Protein AF-X0TPJ8-F1 (afdb_monomer_lite)

Foldseek 3Di:
DLLWDFDPDVVRCPDPPDPTDDTDDDPLVLQLQLLVLVLVVCVVVVVDPDVVRSVVSSVVSSVCVVVVVDDADPQSSLFRNPDPDADRDQEEEDEAAQDPVRLVVVLVVLLVCLLRPHAYEYEQQNHWAQQDADPVGDGDPGPVNSLQVSQLSQQVRQNNSSDDRYEYEYEYEPLAPCLLVLLCLQLVLLVVLVVVVVVVFPCPCPGPVVSVRTPPRYQYEYHYDPVLVVQLVVQHKDFRAGSVPRDTDDIDRSVVSVVSQVVSCVSNVNSRYD

Secondary structure (DSSP, 8-state):
-TT--S-SSHHHHSSTT--PPPPP-SHHHHHHHHHHHHHHHHHHTT-SSSHHHHHHHHHHHHHHHHTTS----HHHHHHTTTSSS----SEEEE---SSHHHHHHHHHHHHHHHHTT-EEEEE-TTSPPTTSBPTTSSB---HHHHHHHHHHHHHH--GGGTSS---EEEEEETTSTTHHHHHHHHHHHHHHHHHHHHTT---STTSTTGGG-SS-SEEEEEE--HHHHHHHHHT-EEEEE-TTT--EEEEEEHHHHHHHHHHHHHHTTTSEE-

Structure (mmCIF, N/CA/C/O backbone):
data_AF-X0TPJ8-F1
#
_entry.id   AF-X0TPJ8-F1
#
loop_
_atom_site.group_PDB
_atom_site.id
_atom_site.type_symbol
_atom_site.label_atom_id
_atom_site.label_alt_id
_atom_site.label_comp_id
_atom_site.label_asym_id
_atom_site.label_entity_id
_atom_site.label_seq_id
_atom_site.pdbx_PDB_ins_code
_atom_site.Cartn_x
_atom_site.Cartn_y
_atom_site.Cartn_z
_atom_site.occupancy
_atom_site.B_iso_or_equiv
_atom_site.auth_seq_id
_atom_site.auth_comp_id
_atom_site.auth_asym_id
_atom_site.auth_atom_id
_atom_site.pdbx_PDB_model_num
ATOM 1 N N . SER A 1 1 ? -0.883 5.882 -27.191 1.00 59.56 1 SER A N 1
ATOM 2 C CA . SER A 1 1 ? -0.495 4.858 -26.196 1.00 59.56 1 SER A CA 1
ATOM 3 C C . SER A 1 1 ? 0.439 5.467 -25.163 1.00 59.56 1 SER A C 1
ATOM 5 O O . SER A 1 1 ? 1.313 6.236 -25.546 1.00 59.56 1 SER A O 1
ATOM 7 N N . LYS A 1 2 ? 0.243 5.133 -23.881 1.00 63.47 2 LYS A N 1
ATOM 8 C CA . LYS A 1 2 ? 1.046 5.582 -22.727 1.00 63.47 2 LYS A CA 1
ATOM 9 C C . LYS A 1 2 ? 2.453 4.981 -22.639 1.00 63.47 2 LYS A C 1
ATOM 11 O O . LYS A 1 2 ? 3.314 5.529 -21.963 1.00 63.47 2 LYS A O 1
ATOM 16 N N . TYR A 1 3 ? 2.662 3.858 -23.320 1.00 70.00 3 TYR A N 1
ATOM 17 C CA . TYR A 1 3 ? 3.927 3.122 -23.323 1.00 70.00 3 TYR A CA 1
ATOM 18 C C . TYR A 1 3 ? 4.936 3.672 -24.333 1.00 70.00 3 TYR A C 1
ATOM 20 O O . TYR A 1 3 ? 6.123 3.419 -24.196 1.00 70.00 3 TYR A O 1
ATOM 28 N N . PHE A 1 4 ? 4.464 4.428 -25.326 1.00 77.62 4 PHE A N 1
ATOM 29 C CA . PHE A 1 4 ? 5.311 5.029 -26.346 1.00 77.62 4 PHE A CA 1
ATOM 30 C C . PHE A 1 4 ? 5.790 6.405 -25.906 1.00 77.62 4 PHE A C 1
ATOM 32 O O . PHE A 1 4 ? 4.980 7.297 -25.625 1.00 77.62 4 PHE A O 1
ATOM 39 N N . ARG A 1 5 ? 7.107 6.564 -25.846 1.00 70.75 5 ARG A N 1
ATOM 40 C CA . ARG A 1 5 ? 7.779 7.721 -25.259 1.00 70.75 5 ARG A CA 1
ATOM 41 C C . ARG A 1 5 ? 8.456 8.586 -26.302 1.00 70.75 5 ARG A C 1
ATOM 43 O O . ARG A 1 5 ? 8.815 8.116 -27.369 1.00 70.75 5 ARG A O 1
ATOM 50 N N . GLY A 1 6 ? 8.565 9.867 -25.968 1.00 65.00 6 GLY A N 1
ATOM 51 C CA . GLY A 1 6 ? 9.000 10.951 -26.840 1.00 65.00 6 GLY A CA 1
ATOM 52 C C . GLY A 1 6 ? 7.877 11.965 -27.108 1.00 65.00 6 GLY A C 1
ATOM 53 O O . GLY A 1 6 ? 6.698 11.699 -26.827 1.00 65.00 6 GLY A O 1
ATOM 54 N N . PRO A 1 7 ? 8.243 13.157 -27.586 1.00 59.34 7 PRO A N 1
ATOM 55 C CA . PRO A 1 7 ? 7.378 14.328 -27.625 1.00 59.34 7 PRO A CA 1
ATOM 56 C C . PRO A 1 7 ? 6.185 14.121 -28.568 1.00 59.34 7 PRO A C 1
ATOM 58 O O . PRO A 1 7 ? 6.294 13.460 -29.600 1.00 59.34 7 PRO A O 1
ATOM 61 N N . LEU A 1 8 ? 5.009 14.625 -28.176 1.00 59.69 8 LEU A N 1
ATOM 62 C CA . LEU A 1 8 ? 3.777 14.519 -28.977 1.00 59.69 8 LEU A CA 1
ATOM 63 C C . LEU A 1 8 ? 3.799 15.435 -30.213 1.00 59.69 8 LEU A C 1
ATOM 65 O O . LEU A 1 8 ? 3.098 15.151 -31.179 1.00 59.69 8 LEU A O 1
ATOM 69 N N . SER A 1 9 ? 4.616 16.490 -30.178 1.00 57.62 9 SER A N 1
ATOM 70 C CA . SER A 1 9 ? 4.834 17.469 -31.246 1.00 57.62 9 SER A CA 1
ATOM 71 C C . SER A 1 9 ? 6.305 17.895 -31.288 1.00 57.62 9 SER A C 1
ATOM 73 O O . SER A 1 9 ? 7.038 17.699 -30.319 1.00 57.62 9 SER A O 1
ATOM 75 N N . GLU A 1 10 ? 6.743 18.502 -32.390 1.00 58.41 10 GLU A N 1
ATOM 76 C CA . GLU A 1 10 ? 8.098 19.066 -32.506 1.00 58.41 10 GLU A CA 1
ATOM 77 C C . GLU A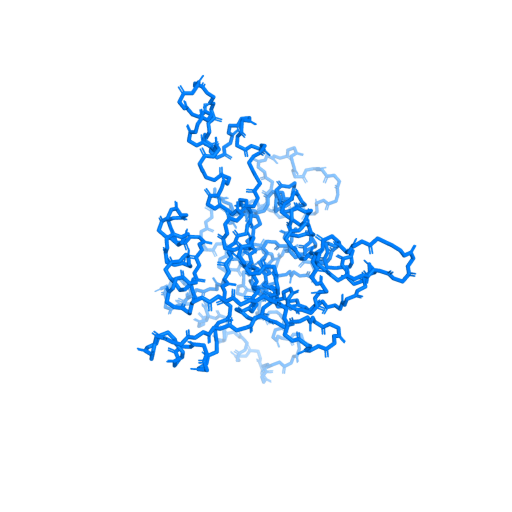 1 10 ? 8.347 20.188 -31.482 1.00 58.41 10 GLU A C 1
ATOM 79 O O . GLU A 1 10 ? 9.430 20.279 -30.913 1.00 58.41 10 GLU A O 1
ATOM 84 N N . GLU A 1 11 ? 7.318 20.965 -31.136 1.00 56.91 11 GLU A N 1
ATOM 85 C CA . GLU A 1 11 ? 7.383 21.990 -30.082 1.00 56.91 11 GLU A CA 1
ATOM 86 C C . GLU A 1 11 ? 7.653 21.384 -28.696 1.00 56.91 11 GLU A C 1
ATOM 88 O O . GLU A 1 11 ? 8.433 21.928 -27.917 1.00 56.91 11 GLU A O 1
ATOM 93 N N . ALA A 1 12 ? 7.076 20.214 -28.394 1.00 56.00 12 ALA A N 1
ATOM 94 C CA . ALA A 1 12 ? 7.351 19.491 -27.152 1.00 56.00 12 ALA A CA 1
ATOM 95 C C . ALA A 1 12 ? 8.753 18.851 -27.131 1.00 56.00 12 ALA A C 1
ATOM 97 O O . ALA A 1 12 ? 9.269 18.550 -26.056 1.00 56.00 12 ALA A O 1
ATOM 98 N N . ALA A 1 13 ? 9.373 18.638 -28.299 1.00 54.06 13 ALA A N 1
ATOM 99 C CA . ALA A 1 13 ? 10.744 18.140 -28.424 1.00 54.06 13 ALA A CA 1
ATOM 100 C C . ALA A 1 13 ? 11.790 19.211 -28.083 1.00 54.06 13 ALA A C 1
ATOM 102 O O . ALA A 1 13 ? 12.888 18.875 -27.650 1.00 54.06 13 ALA A O 1
ATOM 103 N N . ALA A 1 14 ? 11.438 20.487 -28.266 1.00 52.38 14 ALA A N 1
ATOM 104 C CA . ALA A 1 14 ? 12.313 21.640 -28.070 1.00 52.38 14 ALA A CA 1
ATOM 105 C C . ALA A 1 14 ? 12.291 22.212 -26.635 1.00 52.38 14 ALA A C 1
ATOM 107 O O . ALA A 1 14 ? 12.990 23.185 -26.348 1.00 52.38 14 ALA A O 1
ATOM 108 N N . ALA A 1 15 ? 11.495 21.639 -25.723 1.00 52.31 15 ALA A N 1
ATOM 109 C CA . ALA A 1 15 ? 11.392 22.109 -24.343 1.00 52.31 15 ALA A CA 1
ATOM 110 C C . ALA A 1 15 ? 12.691 21.839 -23.540 1.00 52.31 15 ALA A C 1
ATOM 112 O O . ALA A 1 15 ? 13.223 20.724 -23.596 1.00 52.31 15 ALA A O 1
ATOM 113 N N . PRO A 1 16 ? 13.193 22.805 -22.739 1.00 40.78 16 PRO A N 1
ATOM 114 C CA . PRO A 1 16 ? 14.432 22.644 -21.974 1.00 40.78 16 PRO A CA 1
ATOM 115 C C . PRO A 1 16 ? 14.396 21.416 -21.051 1.00 40.78 16 PRO A C 1
ATOM 117 O O . PRO A 1 16 ? 13.411 21.185 -20.350 1.00 40.78 16 PRO A O 1
ATOM 120 N N . GLY A 1 17 ? 15.477 20.631 -21.039 1.00 47.12 17 GLY A N 1
ATOM 121 C CA . GLY A 1 17 ? 15.611 19.426 -20.205 1.00 47.12 17 GLY A CA 1
ATOM 122 C C . GLY A 1 17 ? 15.206 18.108 -20.877 1.00 47.12 17 GLY A C 1
ATOM 123 O O . GLY A 1 17 ? 15.312 17.061 -20.244 1.00 47.12 17 GLY A O 1
ATOM 124 N N . HIS A 1 18 ? 14.791 18.133 -22.147 1.00 46.03 18 HIS A N 1
ATOM 125 C CA . HIS A 1 18 ? 14.575 16.931 -22.953 1.00 46.03 18 HIS A CA 1
ATOM 126 C C . HIS A 1 18 ? 15.600 16.882 -24.093 1.00 46.03 18 HIS A C 1
ATOM 128 O O . HIS A 1 18 ? 15.438 17.553 -25.106 1.00 46.03 18 HIS A O 1
ATOM 134 N N . SER A 1 19 ? 16.638 16.052 -23.987 1.00 45.12 19 SER A N 1
ATOM 135 C CA . SER A 1 19 ? 17.351 15.565 -25.176 1.00 45.12 19 SER A CA 1
ATOM 136 C C . SER A 1 19 ? 16.447 14.542 -25.869 1.00 45.12 19 SER A C 1
ATOM 138 O O . SER A 1 19 ? 16.618 13.339 -25.708 1.00 45.12 19 SER A O 1
ATOM 140 N N . ALA A 1 20 ? 15.372 14.998 -26.514 1.00 49.12 20 ALA A N 1
ATOM 141 C CA . ALA A 1 20 ? 14.272 14.112 -26.876 1.00 49.12 20 ALA A CA 1
ATOM 142 C C . ALA A 1 20 ? 14.649 13.135 -28.013 1.00 49.12 20 ALA A C 1
ATOM 144 O O . ALA A 1 20 ? 14.842 13.579 -29.147 1.00 49.12 20 ALA A O 1
ATOM 145 N N . PRO A 1 21 ? 14.673 11.805 -27.780 1.00 57.22 21 PRO A N 1
ATOM 146 C CA . PRO A 1 21 ? 14.579 10.844 -28.873 1.00 57.22 21 PRO A CA 1
ATOM 147 C C . PRO A 1 21 ? 13.226 10.985 -29.593 1.00 57.22 21 PRO A C 1
ATOM 149 O O . PRO A 1 21 ? 12.214 11.377 -28.998 1.00 57.22 21 PRO A O 1
ATOM 152 N N . VAL A 1 22 ? 13.205 10.647 -30.887 1.00 66.75 22 VAL A N 1
ATOM 153 C CA . VAL A 1 22 ? 11.985 10.589 -31.710 1.00 66.75 22 VAL A CA 1
ATOM 154 C C . VAL A 1 22 ? 10.940 9.724 -31.009 1.00 66.75 22 VAL A C 1
ATOM 156 O O . VAL A 1 22 ? 11.250 8.629 -30.540 1.00 66.75 22 VAL A O 1
ATOM 159 N N . ARG A 1 23 ? 9.691 10.202 -30.952 1.00 77.94 23 ARG A N 1
ATOM 160 C CA . ARG A 1 23 ? 8.595 9.468 -30.314 1.00 77.94 23 ARG A CA 1
ATOM 161 C C . ARG A 1 23 ? 8.476 8.045 -30.857 1.00 77.94 23 ARG A C 1
ATOM 163 O O . ARG A 1 23 ? 8.359 7.861 -32.066 1.00 77.94 23 ARG A O 1
ATOM 170 N N . GLU A 1 24 ? 8.419 7.064 -29.961 1.00 84.94 24 GLU A N 1
ATOM 171 C CA . GLU A 1 24 ? 8.126 5.672 -30.299 1.00 84.94 24 GLU A CA 1
ATOM 172 C C . GLU A 1 24 ? 6.746 5.574 -30.975 1.00 84.94 24 GLU A C 1
ATOM 174 O O . GLU A 1 24 ? 5.762 6.185 -30.550 1.00 84.94 24 GLU A O 1
ATOM 179 N N . ARG A 1 25 ? 6.656 4.802 -32.056 1.00 87.62 25 ARG A N 1
ATOM 180 C CA . ARG A 1 25 ? 5.429 4.609 -32.849 1.00 87.62 25 ARG A CA 1
ATOM 181 C C . ARG A 1 25 ? 5.040 3.143 -33.001 1.00 87.62 25 ARG A C 1
ATOM 183 O O . ARG A 1 25 ? 4.003 2.850 -33.587 1.00 87.62 25 ARG A O 1
ATOM 190 N N . SER A 1 26 ? 5.848 2.221 -32.483 1.00 89.06 26 SER A N 1
ATOM 191 C CA . SER A 1 26 ? 5.618 0.784 -32.609 1.00 89.06 26 SER A CA 1
ATOM 192 C C . SER A 1 26 ? 6.027 0.022 -31.352 1.00 89.06 26 SER A C 1
ATOM 194 O O . SER A 1 26 ? 6.917 0.435 -30.610 1.00 89.06 26 SER A O 1
ATOM 196 N N . VAL A 1 27 ? 5.400 -1.139 -31.145 1.00 89.62 27 VAL A N 1
ATOM 197 C CA . VAL A 1 27 ? 5.779 -2.082 -30.079 1.00 89.62 27 VAL A CA 1
ATOM 198 C C . VAL A 1 27 ? 7.209 -2.591 -30.276 1.00 89.62 27 VAL A C 1
ATOM 200 O O . VAL A 1 27 ? 7.913 -2.800 -29.296 1.00 89.62 27 VAL A O 1
ATOM 203 N N . LYS A 1 28 ? 7.673 -2.707 -31.527 1.00 89.62 28 LYS A N 1
ATOM 204 C CA . LYS A 1 28 ? 9.059 -3.069 -31.838 1.00 89.62 28 LYS A CA 1
ATOM 205 C C . LYS A 1 28 ? 10.053 -2.087 -31.212 1.00 89.62 28 LYS A C 1
ATOM 207 O O . LYS A 1 28 ? 10.953 -2.526 -30.516 1.00 89.62 28 LYS A O 1
ATOM 212 N N . GLN A 1 29 ? 9.842 -0.779 -31.383 1.00 90.88 29 GLN A N 1
ATOM 213 C CA . GLN A 1 29 ? 10.712 0.248 -30.790 1.00 90.88 29 GLN A CA 1
ATOM 214 C C . GLN A 1 29 ? 10.704 0.206 -29.255 1.00 90.88 29 GLN A C 1
ATOM 216 O O . GLN A 1 29 ? 11.757 0.325 -28.639 1.00 90.88 29 GLN A O 1
ATOM 221 N N . LEU A 1 30 ? 9.534 -0.025 -28.650 1.00 91.00 30 LEU A N 1
ATOM 222 C CA . LEU A 1 30 ? 9.396 -0.192 -27.200 1.00 91.00 30 LEU A CA 1
ATOM 223 C C . LEU A 1 30 ? 10.193 -1.403 -26.682 1.00 91.00 30 LEU A C 1
ATOM 225 O O . LEU A 1 30 ? 10.900 -1.295 -25.682 1.00 91.00 30 LEU A O 1
ATOM 229 N N . ILE A 1 31 ? 10.073 -2.551 -27.358 1.00 94.94 31 ILE A N 1
ATOM 230 C CA . ILE A 1 31 ? 10.830 -3.765 -27.028 1.00 94.94 31 ILE A CA 1
ATOM 231 C C . ILE A 1 31 ? 12.324 -3.522 -27.231 1.00 94.94 31 ILE A C 1
ATOM 233 O O . ILE A 1 31 ? 13.104 -3.841 -26.341 1.00 94.94 31 ILE A O 1
ATOM 237 N N . ASP A 1 32 ? 12.718 -2.910 -28.348 1.00 94.00 32 ASP A N 1
ATOM 238 C CA . ASP A 1 32 ? 14.115 -2.592 -28.637 1.00 94.00 32 ASP A CA 1
ATOM 239 C C . ASP A 1 32 ? 14.727 -1.726 -27.530 1.00 94.00 32 ASP A C 1
ATOM 241 O O . ASP A 1 32 ? 15.789 -2.075 -27.028 1.00 94.00 32 ASP A O 1
ATOM 245 N N . ARG A 1 33 ? 14.049 -0.661 -27.077 1.00 93.62 33 ARG A N 1
ATOM 246 C CA . ARG A 1 33 ? 14.539 0.178 -25.969 1.00 93.62 33 ARG A CA 1
ATOM 247 C C . ARG A 1 33 ? 14.767 -0.624 -24.690 1.00 93.62 33 ARG A C 1
ATOM 249 O O . ARG A 1 33 ? 15.809 -0.474 -24.058 1.00 93.62 33 ARG A O 1
ATOM 256 N N . VAL A 1 34 ? 13.791 -1.440 -24.292 1.00 94.88 34 VAL A N 1
ATOM 257 C CA . VAL A 1 34 ? 13.878 -2.222 -23.052 1.00 94.88 34 VAL A CA 1
ATOM 258 C C . VAL A 1 34 ? 14.986 -3.265 -23.139 1.00 94.88 34 VAL A C 1
ATOM 260 O O . VAL A 1 34 ? 15.787 -3.367 -22.215 1.00 94.88 34 VAL A O 1
ATOM 263 N N . VAL A 1 35 ? 15.064 -4.008 -24.244 1.00 97.06 35 VAL A N 1
ATOM 264 C CA . VAL A 1 35 ? 16.086 -5.046 -24.402 1.00 97.06 35 VAL A CA 1
ATOM 265 C C . VAL A 1 35 ? 17.477 -4.438 -24.523 1.00 97.06 35 VAL A C 1
ATOM 267 O O . VAL A 1 35 ? 18.371 -4.896 -23.826 1.00 97.06 35 VAL A O 1
ATOM 270 N N . ASN A 1 36 ? 17.650 -3.367 -25.305 1.00 95.38 36 ASN A N 1
ATOM 271 C CA . ASN A 1 36 ? 18.929 -2.660 -25.386 1.00 95.38 36 ASN A CA 1
ATOM 272 C C . ASN A 1 36 ? 19.373 -2.185 -23.997 1.00 95.38 36 ASN A C 1
ATOM 274 O O . ASN A 1 36 ? 20.487 -2.478 -23.591 1.00 95.38 36 ASN A O 1
ATOM 278 N N . GLY A 1 37 ? 18.482 -1.539 -23.234 1.00 94.00 37 GLY A N 1
ATOM 279 C CA . GLY A 1 37 ? 18.810 -1.067 -21.888 1.00 94.00 37 GLY A CA 1
ATOM 280 C C . GLY A 1 37 ? 19.258 -2.187 -20.944 1.00 94.00 37 GLY A C 1
ATOM 281 O O . GLY A 1 37 ? 20.224 -2.011 -20.209 1.00 94.00 37 GLY A O 1
ATOM 282 N N . LEU A 1 38 ? 18.595 -3.349 -20.983 1.00 95.94 38 LEU A N 1
ATOM 283 C CA . LEU A 1 38 ? 18.988 -4.510 -20.174 1.00 95.94 38 LEU A CA 1
ATOM 284 C C . LEU A 1 38 ? 20.318 -5.115 -20.626 1.00 95.94 38 LEU A C 1
ATOM 286 O O . LEU A 1 38 ? 21.150 -5.435 -19.780 1.00 95.94 38 LEU A O 1
ATOM 290 N N . THR A 1 39 ? 20.527 -5.277 -21.933 1.00 97.06 39 THR A N 1
ATOM 291 C CA . THR A 1 39 ? 21.783 -5.816 -22.464 1.00 97.06 39 THR A CA 1
ATOM 292 C C . THR A 1 39 ? 22.947 -4.872 -22.167 1.00 97.06 39 THR A C 1
ATOM 294 O O . THR A 1 39 ? 24.000 -5.331 -21.741 1.00 97.06 39 THR A O 1
ATOM 297 N N . ASP A 1 40 ? 22.767 -3.560 -22.311 1.00 94.81 40 ASP A N 1
ATOM 298 C CA . ASP A 1 40 ? 23.817 -2.574 -22.041 1.00 94.81 40 ASP A CA 1
ATOM 299 C C . ASP A 1 40 ? 24.210 -2.550 -20.560 1.00 94.81 40 ASP A C 1
ATOM 301 O O . ASP A 1 40 ? 25.395 -2.466 -20.238 1.00 94.81 40 ASP A O 1
ATOM 305 N N . TRP A 1 41 ? 23.244 -2.697 -19.648 1.00 94.75 41 TRP A N 1
ATOM 306 C CA . TRP A 1 41 ? 23.537 -2.891 -18.225 1.00 94.75 41 TRP A CA 1
ATOM 307 C C . TRP A 1 41 ? 24.247 -4.215 -17.961 1.00 94.75 41 TRP A C 1
ATOM 309 O O . TRP A 1 41 ? 25.241 -4.235 -17.246 1.00 94.75 41 TRP A O 1
ATOM 319 N N . GLY A 1 42 ? 23.798 -5.306 -18.588 1.00 96.31 42 GLY A N 1
ATOM 320 C CA . GLY A 1 42 ? 24.463 -6.605 -18.491 1.00 96.31 42 GLY A CA 1
ATOM 321 C C . GLY A 1 42 ? 25.928 -6.553 -18.939 1.00 96.31 42 GLY A C 1
ATOM 322 O O . GLY A 1 42 ? 26.792 -7.129 -18.280 1.00 96.31 42 GLY A O 1
ATOM 323 N N . ARG A 1 43 ? 26.224 -5.800 -20.007 1.00 96.81 43 ARG A N 1
ATOM 324 C CA . ARG A 1 43 ? 27.593 -5.523 -20.465 1.00 96.81 43 ARG A CA 1
ATOM 325 C C . ARG A 1 43 ? 28.375 -4.706 -19.438 1.00 96.81 43 ARG A C 1
ATOM 327 O O . ARG A 1 43 ? 29.479 -5.094 -19.073 1.00 96.81 43 ARG A O 1
ATOM 334 N N . ALA A 1 44 ? 27.811 -3.591 -18.974 1.00 95.00 44 ALA A N 1
ATOM 335 C CA . ALA A 1 44 ? 28.476 -2.682 -18.040 1.00 95.00 44 ALA A CA 1
ATOM 336 C C . ALA A 1 44 ? 28.801 -3.344 -16.690 1.00 95.00 44 ALA A C 1
ATOM 338 O O . ALA A 1 44 ? 29.867 -3.101 -16.128 1.00 95.00 44 ALA A O 1
ATOM 339 N N . ASP A 1 45 ? 27.910 -4.209 -16.208 1.00 96.50 45 ASP A N 1
ATOM 340 C CA . ASP A 1 45 ? 28.056 -4.924 -14.940 1.00 96.50 45 ASP A CA 1
ATOM 341 C C . ASP A 1 45 ? 28.856 -6.238 -15.079 1.00 96.50 45 ASP A C 1
ATOM 343 O O . ASP A 1 45 ? 29.120 -6.907 -14.080 1.00 96.50 45 ASP A O 1
ATOM 347 N N . GLY A 1 46 ? 29.259 -6.621 -16.298 1.00 96.81 46 GLY A N 1
ATOM 348 C CA . GLY A 1 46 ? 30.071 -7.815 -16.554 1.00 96.81 46 GLY A CA 1
ATOM 349 C C . GLY A 1 46 ? 29.323 -9.143 -16.391 1.00 96.81 46 GLY A C 1
ATOM 350 O O . GLY A 1 46 ? 29.932 -10.142 -16.013 1.00 96.81 46 GLY A O 1
ATOM 351 N N . TYR A 1 47 ? 28.012 -9.173 -16.658 1.00 96.75 47 TYR A N 1
ATOM 352 C CA . TYR A 1 47 ? 27.200 -10.399 -16.587 1.00 96.75 47 TYR A CA 1
ATOM 353 C C . TYR A 1 47 ? 27.476 -11.390 -17.724 1.00 96.75 47 TYR A C 1
ATOM 355 O O . TYR A 1 47 ? 27.177 -12.573 -17.568 1.00 96.75 47 TYR A O 1
ATOM 363 N N . PHE A 1 48 ? 28.013 -10.922 -18.851 1.00 97.88 48 PHE A N 1
ATOM 364 C CA . PHE A 1 48 ? 28.304 -11.752 -20.020 1.00 97.88 48 PHE A CA 1
ATOM 365 C C . PHE A 1 48 ? 29.786 -12.122 -20.070 1.00 97.88 48 PHE A C 1
ATOM 367 O O . PHE A 1 48 ? 30.656 -11.290 -19.811 1.00 97.88 48 PHE A O 1
ATOM 374 N N . ARG A 1 49 ? 30.074 -13.372 -20.434 1.00 96.81 49 ARG A N 1
ATOM 375 C CA . ARG A 1 49 ? 31.427 -13.892 -20.657 1.00 96.81 49 ARG A CA 1
ATOM 376 C C . ARG A 1 49 ? 32.125 -13.159 -21.798 1.00 96.81 49 ARG A C 1
ATOM 378 O O . ARG A 1 49 ? 33.316 -12.872 -21.703 1.00 96.81 49 ARG A O 1
ATOM 385 N N . ASP A 1 50 ? 31.391 -12.916 -22.875 1.00 97.31 50 ASP A N 1
ATOM 386 C CA . ASP A 1 50 ? 31.865 -12.313 -24.112 1.00 97.31 50 ASP A CA 1
ATOM 387 C C . ASP A 1 50 ? 30.711 -11.622 -24.860 1.00 97.31 50 ASP A C 1
ATOM 389 O O . ASP A 1 50 ? 29.552 -11.634 -24.434 1.00 97.31 50 ASP A O 1
ATOM 393 N N . GLU A 1 51 ? 31.047 -10.977 -25.976 1.00 97.50 51 GLU A N 1
ATOM 394 C CA . GLU A 1 51 ? 30.076 -10.254 -26.799 1.00 97.50 51 GLU A CA 1
ATOM 395 C C . GLU A 1 51 ? 29.082 -11.194 -27.499 1.00 97.50 51 GLU A C 1
ATOM 397 O O . GLU A 1 51 ? 27.949 -10.802 -27.773 1.00 97.50 51 GLU A O 1
ATOM 402 N N . GLU A 1 52 ? 29.474 -12.445 -27.756 1.00 98.12 52 GLU A N 1
ATOM 403 C CA . GLU A 1 52 ? 28.588 -13.441 -28.363 1.00 98.12 52 GLU A CA 1
ATOM 404 C C . GLU A 1 52 ? 27.440 -13.792 -27.406 1.00 98.12 52 GLU A C 1
ATOM 406 O O . GLU A 1 52 ? 26.280 -13.820 -27.819 1.00 98.12 52 GLU A O 1
ATOM 411 N N . GLU A 1 53 ? 27.731 -13.971 -26.115 1.00 98.06 53 GLU A N 1
ATOM 412 C CA . GLU A 1 53 ? 26.709 -14.208 -25.090 1.00 98.06 53 GLU A CA 1
ATOM 413 C C . GLU A 1 53 ? 25.787 -12.990 -24.889 1.00 98.06 53 GLU A C 1
ATOM 415 O O . GLU A 1 53 ? 24.574 -13.155 -24.730 1.00 98.06 53 GLU A O 1
ATOM 420 N N . ALA A 1 54 ? 26.326 -11.767 -24.956 1.00 98.12 54 ALA A N 1
ATOM 421 C CA . ALA A 1 54 ? 25.532 -10.539 -24.858 1.00 98.12 54 ALA A CA 1
ATOM 422 C C . ALA A 1 54 ? 24.526 -10.398 -26.018 1.00 98.12 54 ALA A C 1
ATOM 424 O O . ALA A 1 54 ? 23.350 -10.078 -25.799 1.00 98.12 54 ALA A O 1
ATOM 425 N N . GLU A 1 55 ? 24.966 -10.671 -27.249 1.00 98.12 55 GLU A N 1
ATOM 426 C CA . GLU A 1 55 ? 24.114 -10.645 -28.443 1.00 98.12 55 GLU A CA 1
ATOM 427 C C . GLU A 1 55 ? 23.100 -11.798 -28.455 1.00 98.12 55 GLU A C 1
ATOM 429 O O . GLU A 1 55 ? 21.939 -11.594 -28.823 1.00 98.12 55 GLU A O 1
ATOM 434 N N . ALA A 1 56 ? 23.486 -12.987 -27.980 1.00 98.25 56 ALA A N 1
ATOM 435 C CA . ALA A 1 56 ? 22.556 -14.099 -27.798 1.00 98.25 56 ALA A CA 1
ATOM 436 C C . ALA A 1 56 ? 21.434 -13.727 -26.814 1.00 98.25 56 ALA A C 1
ATOM 438 O O . ALA A 1 56 ? 20.255 -13.832 -27.161 1.00 98.25 56 ALA A O 1
ATOM 439 N N . PHE A 1 57 ? 21.778 -13.194 -25.635 1.00 98.25 57 PHE A N 1
ATOM 440 C CA . PHE A 1 57 ? 20.801 -12.713 -24.653 1.00 98.25 57 PHE A CA 1
ATOM 441 C C . PHE A 1 57 ? 19.858 -11.659 -25.249 1.00 98.25 57 PHE A C 1
ATOM 443 O O . PHE A 1 57 ? 18.639 -11.727 -25.066 1.00 98.25 57 PHE A O 1
ATOM 450 N N . HIS A 1 58 ? 20.405 -10.692 -25.988 1.00 98.25 58 HIS A N 1
ATOM 451 C CA . HIS A 1 58 ? 19.627 -9.643 -26.647 1.00 98.25 58 HIS A CA 1
ATOM 452 C C . HIS A 1 58 ? 18.618 -10.209 -27.653 1.00 98.25 58 HIS A C 1
ATOM 454 O O . HIS A 1 58 ? 17.426 -9.885 -27.593 1.00 98.25 58 HIS A O 1
ATOM 460 N N . ALA A 1 59 ? 19.068 -11.088 -28.550 1.00 98.06 59 ALA A N 1
ATOM 461 C CA . ALA A 1 59 ? 18.225 -11.695 -29.573 1.00 98.06 59 ALA A CA 1
ATOM 462 C C . ALA A 1 59 ? 17.141 -12.599 -28.965 1.00 98.06 59 ALA A C 1
ATOM 464 O O . ALA A 1 59 ? 15.966 -12.515 -29.346 1.00 98.06 59 ALA A O 1
ATOM 465 N N . GLU A 1 60 ? 17.507 -13.426 -27.987 1.00 98.31 60 GLU A N 1
ATOM 466 C CA . GLU A 1 60 ? 16.585 -14.328 -27.300 1.00 98.31 60 GLU A CA 1
ATOM 467 C C . GLU A 1 60 ? 15.535 -13.563 -26.496 1.00 98.31 60 GLU A C 1
ATOM 469 O O . GLU A 1 60 ? 14.340 -13.863 -26.597 1.00 98.31 60 GLU A O 1
ATOM 474 N N . LEU A 1 61 ? 15.938 -12.526 -25.755 1.00 98.12 61 LEU A N 1
ATOM 475 C CA . LEU A 1 61 ? 15.003 -11.706 -24.993 1.00 98.12 61 LEU A CA 1
ATOM 476 C C . LEU A 1 61 ? 14.029 -10.969 -25.922 1.00 98.12 61 LEU A C 1
ATOM 478 O O . LEU A 1 61 ? 12.824 -10.952 -25.655 1.00 98.12 61 LEU A O 1
ATOM 482 N N . LYS A 1 62 ? 14.498 -10.427 -27.056 1.00 97.38 62 LYS A N 1
ATOM 483 C CA . LYS A 1 62 ? 13.599 -9.856 -28.077 1.00 97.38 62 LYS A CA 1
ATOM 484 C C . LYS A 1 62 ? 12.614 -10.888 -28.601 1.00 97.38 62 LYS A C 1
ATOM 486 O O . LYS A 1 62 ? 11.422 -10.593 -28.678 1.00 97.38 62 LYS A O 1
ATOM 491 N N . HIS A 1 63 ? 13.078 -12.091 -28.931 1.00 97.25 63 HIS A N 1
ATOM 492 C CA . HIS A 1 63 ? 12.210 -13.171 -29.401 1.00 97.25 63 HIS A CA 1
ATOM 493 C C . HIS A 1 63 ? 11.136 -13.525 -28.371 1.00 97.25 63 HIS A C 1
ATOM 495 O O . HIS A 1 63 ? 9.961 -13.636 -28.726 1.00 97.25 63 HIS A O 1
ATOM 501 N N . ILE A 1 64 ? 11.511 -13.650 -27.097 1.00 98.12 64 ILE A N 1
ATOM 502 C CA . ILE A 1 64 ? 10.589 -13.921 -25.987 1.00 98.12 64 ILE A CA 1
ATOM 503 C C . ILE A 1 64 ? 9.507 -12.840 -25.898 1.00 98.12 64 ILE A C 1
ATOM 505 O O . ILE A 1 64 ? 8.324 -13.172 -25.813 1.00 98.12 64 ILE A O 1
ATOM 509 N N . LEU A 1 65 ? 9.892 -11.562 -25.944 1.00 97.12 65 LEU A N 1
ATOM 510 C CA . LEU A 1 65 ? 8.966 -10.439 -25.774 1.00 97.12 65 LEU A CA 1
ATOM 511 C C . LEU A 1 65 ? 8.063 -10.232 -26.997 1.00 97.12 65 LEU A C 1
ATOM 513 O O . LEU A 1 65 ? 6.859 -10.032 -26.839 1.00 97.12 65 LEU A O 1
ATOM 517 N N . VAL A 1 66 ? 8.608 -10.318 -28.215 1.00 95.56 66 VAL A N 1
ATOM 518 C CA . VAL A 1 66 ? 7.837 -10.168 -29.465 1.00 95.56 66 VAL A CA 1
ATOM 519 C C . VAL A 1 66 ? 6.809 -11.287 -29.614 1.00 95.56 66 VAL A C 1
ATOM 521 O O . VAL A 1 66 ? 5.676 -11.025 -30.011 1.00 95.56 66 VAL A O 1
ATOM 524 N N . ASN A 1 67 ? 7.173 -12.518 -29.250 1.00 96.31 67 ASN A N 1
ATOM 525 C CA . ASN A 1 67 ? 6.268 -13.670 -29.292 1.00 96.31 67 ASN A CA 1
ATOM 526 C C . ASN A 1 67 ? 5.440 -13.832 -28.008 1.00 96.31 67 ASN A C 1
ATOM 528 O O . ASN A 1 67 ? 4.808 -14.869 -27.825 1.00 96.31 67 ASN A O 1
ATOM 532 N N . GLN A 1 68 ? 5.461 -12.839 -27.112 1.00 95.00 68 GLN A N 1
ATOM 533 C CA . GLN A 1 68 ? 4.663 -12.802 -25.882 1.00 95.00 68 GLN A CA 1
ATOM 534 C C . GLN A 1 68 ? 4.832 -14.036 -24.979 1.00 95.00 68 GLN A C 1
ATOM 536 O O . GLN A 1 68 ? 3.916 -14.419 -24.255 1.00 95.00 68 GLN A O 1
ATOM 541 N N . LYS A 1 69 ? 6.018 -14.653 -24.988 1.00 97.75 69 LYS A N 1
ATOM 542 C CA . LYS A 1 69 ? 6.353 -15.778 -24.101 1.00 97.75 69 LYS A CA 1
ATOM 543 C C . LYS A 1 69 ? 6.585 -15.320 -22.659 1.00 97.75 69 LYS A C 1
ATOM 545 O O . LYS A 1 69 ? 6.421 -16.104 -21.732 1.00 97.75 69 LYS A O 1
ATOM 550 N N . ALA A 1 70 ? 6.957 -14.054 -22.481 1.00 96.75 70 ALA A N 1
ATOM 551 C CA . ALA A 1 70 ? 7.029 -13.370 -21.197 1.00 96.75 70 ALA A CA 1
ATOM 552 C C . ALA A 1 70 ? 6.727 -11.874 -21.376 1.00 96.75 70 ALA A C 1
ATOM 554 O O . ALA A 1 70 ? 6.725 -11.353 -22.492 1.00 96.75 70 ALA A O 1
ATOM 555 N N . CYS A 1 71 ? 6.483 -11.173 -20.269 1.00 95.00 71 CYS A N 1
ATOM 556 C CA . CYS A 1 71 ? 6.286 -9.728 -20.256 1.00 95.00 71 CYS A CA 1
ATOM 557 C C . CYS A 1 71 ? 6.822 -9.141 -18.951 1.00 95.00 71 CYS A C 1
ATOM 559 O O . CYS A 1 71 ? 6.613 -9.705 -17.876 1.00 95.00 71 CYS A O 1
ATOM 561 N N . PHE A 1 72 ? 7.483 -7.990 -19.036 1.00 95.75 72 PHE A N 1
ATOM 562 C CA . PHE A 1 72 ? 7.883 -7.253 -17.847 1.00 95.75 72 PHE A CA 1
ATOM 563 C C . PHE A 1 72 ? 6.698 -6.545 -17.186 1.00 95.75 72 PHE A C 1
ATOM 565 O O . PHE A 1 72 ? 5.681 -6.241 -17.817 1.00 95.75 72 PHE A O 1
ATOM 572 N N . ASN A 1 73 ? 6.857 -6.223 -15.902 1.00 93.31 73 ASN A N 1
ATOM 573 C CA . ASN A 1 73 ? 5.936 -5.330 -15.213 1.00 93.31 73 ASN A CA 1
ATOM 574 C C . ASN A 1 73 ? 5.914 -3.934 -15.880 1.00 93.31 73 ASN A C 1
ATOM 576 O O . ASN A 1 73 ? 6.816 -3.551 -16.624 1.00 93.31 73 ASN A O 1
ATOM 580 N N . SER A 1 74 ? 4.862 -3.158 -15.617 1.00 89.38 74 SER A N 1
ATOM 581 C CA . SER A 1 74 ? 4.654 -1.865 -16.284 1.00 89.38 74 SER A CA 1
ATOM 582 C C . SER A 1 74 ? 5.779 -0.828 -16.066 1.00 89.38 74 SER A C 1
ATOM 584 O O . SER A 1 74 ? 6.182 -0.226 -17.061 1.00 89.38 74 SER A O 1
ATOM 586 N N . PRO A 1 75 ? 6.323 -0.619 -14.847 1.00 88.88 75 PRO A N 1
ATOM 587 C CA . PRO A 1 75 ? 7.460 0.284 -14.626 1.00 88.88 75 PRO A CA 1
ATOM 588 C C . PRO A 1 75 ? 8.678 0.056 -15.527 1.00 88.88 75 PRO A C 1
ATOM 590 O O . PRO A 1 75 ? 9.245 1.034 -16.013 1.00 88.88 75 PRO A O 1
ATOM 593 N N . VAL A 1 76 ? 9.038 -1.200 -15.823 1.00 92.38 76 VAL A N 1
ATOM 594 C CA . VAL A 1 76 ? 10.129 -1.508 -16.772 1.00 92.38 76 VAL A CA 1
ATOM 595 C C . VAL A 1 76 ? 9.846 -0.865 -18.130 1.00 92.38 76 VAL A C 1
ATOM 597 O O . VAL A 1 76 ? 10.662 -0.104 -18.646 1.00 92.38 76 VAL A O 1
ATOM 600 N N . TRP A 1 77 ? 8.647 -1.081 -18.676 1.00 90.44 77 TRP A N 1
ATOM 601 C CA . TRP A 1 77 ? 8.244 -0.501 -19.959 1.00 90.44 77 TRP A CA 1
ATOM 602 C C . TRP A 1 77 ? 8.206 1.034 -19.937 1.00 90.44 77 TRP A C 1
ATOM 604 O O . TRP A 1 77 ? 8.507 1.678 -20.948 1.00 90.44 77 TRP A O 1
ATOM 614 N N . PHE A 1 78 ? 7.837 1.626 -18.797 1.00 83.19 78 PHE A N 1
ATOM 615 C CA . PHE A 1 78 ? 7.660 3.070 -18.646 1.00 83.19 78 PHE A CA 1
ATOM 616 C C . PHE A 1 78 ? 8.947 3.865 -18.496 1.00 83.19 78 PHE A C 1
ATOM 618 O O . PHE A 1 78 ? 8.937 5.035 -18.892 1.00 83.19 78 PHE A O 1
ATOM 625 N N . ASN A 1 79 ? 9.973 3.273 -17.880 1.00 86.25 79 ASN A N 1
ATOM 626 C CA . ASN A 1 79 ? 11.110 4.018 -17.343 1.00 86.25 79 ASN A CA 1
ATOM 627 C C . ASN A 1 79 ? 12.463 3.551 -17.900 1.00 86.25 79 ASN A C 1
ATOM 629 O O . ASN A 1 79 ? 13.352 4.386 -18.070 1.00 86.25 79 ASN A O 1
ATOM 633 N N . LEU A 1 80 ? 12.633 2.258 -18.207 1.00 89.88 80 LEU A N 1
ATOM 634 C CA . LEU A 1 80 ? 13.928 1.725 -18.633 1.00 89.88 80 LEU A CA 1
ATOM 635 C C . LEU A 1 80 ? 14.375 2.318 -19.979 1.00 89.88 80 LEU A C 1
ATOM 637 O O . LEU A 1 80 ? 13.600 2.354 -20.936 1.00 89.88 80 LEU A O 1
ATOM 641 N N . GLY A 1 81 ? 15.625 2.778 -20.055 1.00 84.19 81 GLY A N 1
ATOM 642 C CA . GLY A 1 81 ? 16.172 3.426 -21.252 1.00 84.19 81 GLY A CA 1
ATOM 643 C C . GLY A 1 81 ? 15.623 4.837 -21.503 1.00 84.19 81 GLY A C 1
ATOM 644 O O . GLY A 1 81 ? 15.699 5.330 -22.625 1.00 84.19 81 GLY A O 1
ATOM 645 N N . ILE A 1 82 ? 15.023 5.469 -20.486 1.00 82.19 82 ILE A N 1
ATOM 646 C CA . ILE A 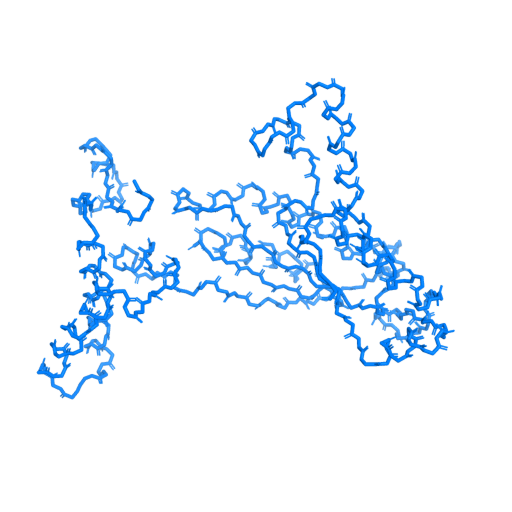1 82 ? 14.509 6.849 -20.546 1.00 82.19 82 ILE A CA 1
ATOM 647 C C . ILE A 1 82 ? 15.128 7.696 -19.446 1.00 82.19 82 ILE A C 1
ATOM 649 O O . ILE A 1 82 ? 15.616 8.791 -19.703 1.00 82.19 82 ILE A O 1
ATOM 653 N N . GLU A 1 83 ? 15.067 7.205 -18.211 1.00 79.50 83 GLU A N 1
ATOM 654 C CA . GLU A 1 83 ? 15.731 7.835 -17.076 1.00 79.50 83 GLU A CA 1
ATOM 655 C C . GLU A 1 83 ? 17.084 7.163 -16.852 1.00 79.50 83 GLU A C 1
ATOM 657 O O . GLU A 1 83 ? 17.200 5.949 -17.008 1.00 79.50 83 GLU A O 1
ATOM 662 N N . GLU A 1 84 ? 18.084 7.939 -16.435 1.00 80.56 84 GLU A N 1
ATOM 663 C CA . GLU A 1 84 ? 19.404 7.415 -16.058 1.00 80.56 84 GLU A CA 1
ATOM 664 C C . GLU A 1 84 ? 19.303 6.410 -14.897 1.00 80.56 84 GLU A C 1
ATOM 666 O O . GLU A 1 84 ? 19.992 5.396 -14.875 1.00 80.56 84 GLU A O 1
ATOM 671 N N . LYS A 1 85 ? 18.396 6.668 -13.943 1.00 86.25 85 LYS A N 1
ATOM 672 C CA . LYS A 1 85 ? 18.130 5.814 -12.774 1.00 86.25 85 LYS A CA 1
ATOM 673 C C . LYS A 1 85 ? 16.646 5.437 -12.719 1.00 86.25 85 LYS A C 1
ATOM 675 O O . LYS A 1 85 ? 15.901 6.028 -11.935 1.00 86.25 85 LYS A O 1
ATOM 680 N N . PRO A 1 86 ? 16.190 4.502 -13.569 1.00 88.94 86 PRO A N 1
ATOM 681 C CA . PRO A 1 86 ? 14.769 4.252 -13.757 1.00 88.94 86 PRO A CA 1
ATOM 682 C C . PRO A 1 86 ? 14.188 3.353 -12.660 1.00 88.94 86 PRO A C 1
ATOM 684 O O . PRO A 1 86 ? 14.753 2.317 -12.305 1.00 88.94 86 PRO A O 1
ATOM 687 N N . GLN A 1 87 ? 12.991 3.688 -12.173 1.00 91.25 87 GLN A N 1
ATOM 688 C CA . GLN A 1 87 ? 12.235 2.804 -11.281 1.00 91.25 87 GLN A CA 1
ATOM 689 C C . GLN A 1 87 ? 11.627 1.639 -12.078 1.00 91.25 87 GLN A C 1
ATOM 691 O O . GLN A 1 87 ? 10.685 1.835 -12.842 1.00 91.25 87 GLN A O 1
ATOM 696 N N . CYS A 1 88 ? 12.148 0.424 -11.891 1.00 92.81 88 CYS A N 1
ATOM 697 C CA . CYS A 1 88 ? 11.721 -0.773 -12.636 1.00 92.81 88 CYS A CA 1
ATOM 698 C C . CYS A 1 88 ? 10.941 -1.801 -11.791 1.00 92.81 88 CYS A C 1
ATOM 700 O O . CYS A 1 88 ? 10.381 -2.761 -12.322 1.00 92.81 88 CYS A O 1
ATOM 702 N N . SER A 1 89 ? 10.863 -1.600 -10.475 1.00 93.25 89 SER A N 1
ATOM 703 C CA . SER A 1 89 ? 10.112 -2.468 -9.559 1.00 93.25 89 SER A CA 1
ATOM 704 C C . SER A 1 89 ? 8.680 -1.981 -9.416 1.00 93.25 89 SER A C 1
ATOM 706 O O . SER A 1 89 ? 8.472 -0.807 -9.139 1.00 93.25 89 SER A O 1
ATOM 708 N N . ALA A 1 90 ? 7.683 -2.856 -9.554 1.00 91.19 90 ALA A N 1
ATOM 709 C CA . ALA A 1 90 ? 6.271 -2.479 -9.419 1.00 91.19 90 ALA A CA 1
ATOM 710 C C . ALA A 1 90 ? 5.749 -2.460 -7.979 1.00 91.19 90 ALA A C 1
ATOM 712 O O . ALA A 1 90 ? 4.771 -1.765 -7.708 1.00 91.19 90 ALA A O 1
ATOM 713 N N . CYS A 1 91 ? 6.382 -3.201 -7.072 1.00 94.44 91 CYS A N 1
ATOM 714 C CA . CYS A 1 91 ? 5.880 -3.431 -5.723 1.00 94.44 91 CYS A CA 1
ATOM 715 C C . CYS A 1 91 ? 6.936 -3.050 -4.688 1.00 94.44 91 CYS A C 1
ATOM 717 O O . CYS A 1 91 ? 8.077 -3.497 -4.779 1.00 94.44 91 CYS A O 1
ATOM 719 N N . PHE A 1 92 ? 6.525 -2.267 -3.695 1.00 95.75 92 PHE A N 1
ATOM 720 C CA . PHE A 1 92 ? 7.338 -1.888 -2.545 1.00 95.75 92 PHE A CA 1
ATOM 721 C C . PHE A 1 92 ? 6.588 -2.212 -1.255 1.00 95.75 92 PHE A C 1
ATOM 723 O O . PHE A 1 92 ? 5.381 -1.991 -1.163 1.00 95.75 92 PHE A O 1
ATOM 730 N N . ILE A 1 93 ? 7.306 -2.715 -0.255 1.00 96.31 93 ILE A N 1
ATOM 731 C CA . ILE A 1 93 ? 6.777 -2.922 1.093 1.00 96.31 93 ILE A CA 1
ATOM 732 C C . ILE A 1 93 ? 7.417 -1.870 1.987 1.00 96.31 93 ILE A C 1
ATOM 734 O O . ILE A 1 93 ? 8.639 -1.745 2.024 1.00 96.31 93 ILE A O 1
ATOM 738 N N . LEU A 1 94 ? 6.580 -1.100 2.668 1.00 96.69 94 LEU A N 1
ATOM 739 C CA . LEU A 1 94 ? 6.997 -0.070 3.602 1.00 96.69 94 LEU A CA 1
ATOM 740 C C . LEU A 1 94 ? 6.799 -0.567 5.033 1.00 96.69 94 LEU A C 1
ATOM 742 O O . LEU A 1 94 ? 5.893 -1.352 5.323 1.00 96.69 94 LEU A O 1
ATOM 746 N N . SER A 1 95 ? 7.646 -0.076 5.925 1.00 95.19 95 SER A N 1
ATOM 747 C CA . SER A 1 95 ? 7.511 -0.231 7.368 1.00 95.19 95 SER A CA 1
ATOM 748 C C . SER A 1 95 ? 7.213 1.119 7.999 1.00 95.19 95 SER A C 1
ATOM 750 O O . SER A 1 95 ? 7.550 2.165 7.445 1.00 95.19 95 SER A O 1
ATOM 752 N N . ILE A 1 96 ? 6.606 1.080 9.176 1.00 97.38 96 ILE A N 1
ATOM 753 C CA . ILE A 1 96 ? 6.321 2.262 9.978 1.00 97.38 96 ILE A CA 1
ATOM 754 C C . ILE A 1 96 ? 6.697 1.991 11.427 1.00 97.38 96 ILE A C 1
ATOM 756 O O . ILE A 1 96 ? 6.644 0.845 11.879 1.00 97.38 96 ILE A O 1
ATOM 760 N N . GLU A 1 97 ? 7.079 3.048 12.125 1.00 97.81 97 GLU A N 1
ATOM 761 C CA . GLU A 1 97 ? 7.260 3.087 13.570 1.00 97.81 97 GLU A CA 1
ATOM 762 C C . GLU A 1 97 ? 6.240 4.059 14.175 1.00 97.81 97 GLU A C 1
ATOM 764 O O . GLU A 1 97 ? 5.735 4.953 13.495 1.00 97.81 97 GLU A O 1
ATOM 769 N N . ASP A 1 98 ? 5.929 3.892 15.458 1.00 97.12 98 ASP A N 1
ATOM 770 C CA . ASP A 1 98 ? 4.944 4.708 16.177 1.00 97.12 98 ASP A CA 1
ATOM 771 C C . ASP A 1 98 ? 5.497 6.094 16.561 1.00 97.12 98 ASP A C 1
ATOM 773 O O . ASP A 1 98 ? 5.643 6.446 17.734 1.00 97.12 98 ASP A O 1
ATOM 777 N N . SER A 1 99 ? 5.864 6.884 15.552 1.00 96.31 99 SER A N 1
ATOM 778 C CA . SER A 1 99 ? 6.375 8.245 15.699 1.00 96.31 99 SER A CA 1
ATOM 779 C C . SER A 1 99 ? 5.929 9.139 14.544 1.00 96.31 99 SER A C 1
ATOM 781 O O . SER A 1 99 ? 5.733 8.687 13.415 1.00 96.31 99 SER A O 1
ATOM 783 N N . MET A 1 100 ? 5.800 10.441 14.812 1.00 95.75 100 MET A N 1
ATOM 784 C CA . MET A 1 100 ? 5.414 11.406 13.778 1.00 95.75 100 MET A CA 1
ATOM 785 C C . MET A 1 100 ? 6.423 11.471 12.631 1.00 95.75 100 MET A C 1
ATOM 787 O O . MET A 1 100 ? 6.006 11.543 11.479 1.00 95.75 100 MET A O 1
ATOM 791 N N . ASP A 1 101 ? 7.723 11.384 12.920 1.00 97.75 101 ASP A N 1
ATOM 792 C CA . ASP A 1 101 ? 8.757 11.388 11.881 1.00 97.75 101 ASP A CA 1
ATOM 793 C C . ASP A 1 101 ? 8.594 10.191 10.938 1.00 97.75 101 ASP A C 1
ATOM 795 O O . ASP A 1 101 ? 8.566 10.367 9.722 1.00 97.75 101 ASP A O 1
ATOM 799 N N . SER A 1 102 ? 8.367 8.988 11.482 1.00 98.12 102 SER A N 1
ATOM 800 C CA . SER A 1 102 ? 8.150 7.790 10.663 1.00 98.12 102 SER A CA 1
ATOM 801 C C . SER A 1 102 ? 6.867 7.878 9.828 1.00 98.12 102 SER A C 1
ATOM 803 O O . SER A 1 102 ? 6.864 7.491 8.658 1.00 98.12 102 SER A O 1
ATOM 805 N N . ILE A 1 103 ? 5.790 8.444 10.384 1.00 97.94 103 ILE A N 1
ATOM 806 C CA . ILE A 1 103 ? 4.526 8.669 9.664 1.00 97.94 103 ILE A CA 1
ATOM 807 C C . ILE A 1 103 ? 4.718 9.649 8.496 1.00 97.94 103 ILE A C 1
ATOM 809 O O . ILE A 1 103 ? 4.242 9.404 7.385 1.00 97.94 103 ILE A O 1
ATOM 813 N N . LEU A 1 104 ? 5.432 10.755 8.715 1.00 97.25 104 LEU A N 1
ATOM 814 C CA . LEU A 1 104 ? 5.690 11.751 7.671 1.00 97.25 104 LEU A CA 1
ATOM 815 C C . LEU A 1 104 ? 6.668 11.228 6.608 1.00 97.25 104 LEU A C 1
ATOM 817 O O . LEU A 1 104 ? 6.502 11.508 5.415 1.00 97.25 104 LEU A O 1
ATOM 821 N N . ASP A 1 105 ? 7.654 10.427 7.007 1.00 97.50 105 ASP A N 1
ATOM 822 C CA . ASP A 1 105 ? 8.566 9.764 6.077 1.00 97.50 105 ASP A CA 1
ATOM 823 C C . ASP A 1 105 ? 7.865 8.699 5.233 1.00 97.50 105 ASP A C 1
ATOM 825 O O . ASP A 1 105 ? 8.185 8.556 4.046 1.00 97.50 105 ASP A O 1
ATOM 829 N N . TRP A 1 106 ? 6.862 8.009 5.785 1.00 96.75 106 TRP A N 1
ATOM 830 C CA . TRP A 1 106 ? 5.988 7.128 5.012 1.00 96.75 106 TRP A CA 1
ATOM 831 C C . TRP A 1 106 ? 5.293 7.906 3.889 1.00 96.75 106 TRP A C 1
ATOM 833 O O . TRP A 1 106 ? 5.418 7.514 2.726 1.00 96.75 106 TRP A O 1
ATOM 843 N N . TYR A 1 107 ? 4.652 9.040 4.188 1.00 95.50 107 TYR A N 1
ATOM 844 C CA . TYR A 1 107 ? 4.001 9.887 3.179 1.00 95.50 107 TYR A CA 1
ATOM 845 C C . TYR A 1 107 ? 4.964 10.339 2.077 1.00 95.50 107 TYR A C 1
ATOM 847 O O . TYR A 1 107 ? 4.664 10.234 0.883 1.00 95.50 107 TYR A O 1
ATOM 855 N N . ARG A 1 108 ? 6.153 10.812 2.467 1.00 95.25 108 ARG A N 1
ATOM 856 C CA . ARG A 1 108 ? 7.199 11.242 1.530 1.00 95.25 108 ARG A CA 1
ATOM 857 C C . ARG A 1 108 ? 7.643 10.095 0.623 1.00 95.25 108 ARG A C 1
ATOM 859 O O . ARG A 1 108 ? 7.773 10.281 -0.589 1.00 95.25 108 ARG A O 1
ATOM 866 N N . THR A 1 109 ? 7.935 8.938 1.209 1.00 95.12 109 THR A N 1
ATOM 867 C CA . THR A 1 109 ? 8.464 7.768 0.496 1.00 95.12 109 THR A CA 1
ATOM 868 C C . THR A 1 109 ? 7.433 7.225 -0.480 1.00 95.12 109 THR A C 1
ATOM 870 O O . THR A 1 109 ? 7.733 7.017 -1.655 1.00 95.12 109 THR A O 1
ATOM 873 N N . GLU A 1 110 ? 6.196 7.085 -0.021 1.00 92.44 110 GLU A N 1
ATOM 874 C CA . GLU A 1 110 ? 5.076 6.641 -0.833 1.00 92.44 110 GLU A CA 1
ATOM 875 C C . GLU A 1 110 ? 4.818 7.577 -2.021 1.00 92.44 110 GLU A C 1
ATOM 877 O O . GLU A 1 110 ? 4.701 7.120 -3.160 1.00 92.44 110 GLU A O 1
ATOM 882 N N . GLY A 1 111 ? 4.860 8.895 -1.802 1.00 91.00 111 GLY A N 1
ATOM 883 C CA . GLY A 1 111 ? 4.716 9.860 -2.888 1.00 91.00 111 GLY A CA 1
ATOM 884 C C . GLY A 1 111 ? 5.798 9.739 -3.970 1.00 91.00 111 GLY A C 1
ATOM 885 O O . GLY A 1 111 ? 5.504 9.854 -5.164 1.00 91.00 111 GLY A O 1
ATOM 886 N N . LYS A 1 112 ? 7.049 9.440 -3.586 1.00 90.44 112 LYS A N 1
ATOM 887 C CA . LYS A 1 112 ? 8.136 9.168 -4.544 1.00 90.44 112 LYS A CA 1
ATOM 888 C C . LYS A 1 112 ? 7.895 7.877 -5.332 1.00 90.44 112 LYS A C 1
ATOM 890 O O . LYS A 1 112 ? 8.074 7.879 -6.549 1.00 90.44 112 LYS A O 1
ATOM 895 N N . ILE A 1 113 ? 7.445 6.814 -4.663 1.00 91.25 113 ILE A N 1
ATOM 896 C CA . ILE A 1 113 ? 7.121 5.524 -5.294 1.00 91.25 113 ILE A CA 1
ATOM 897 C C . ILE A 1 113 ? 6.019 5.705 -6.346 1.00 91.25 113 ILE A C 1
ATOM 899 O O . ILE A 1 113 ? 6.170 5.250 -7.484 1.00 91.25 113 ILE A O 1
ATOM 903 N N . PHE A 1 114 ? 4.950 6.430 -6.005 1.00 89.06 114 PHE A N 1
ATOM 904 C CA . PHE A 1 114 ? 3.835 6.698 -6.919 1.00 89.06 114 PHE A CA 1
ATOM 905 C C . PHE A 1 114 ? 4.245 7.568 -8.106 1.00 89.06 114 PHE A C 1
ATOM 907 O O . PHE A 1 114 ? 3.825 7.303 -9.235 1.00 89.06 114 PHE A O 1
ATOM 914 N N . LYS A 1 115 ? 5.115 8.565 -7.892 1.00 85.69 115 LYS A N 1
ATOM 915 C CA . LYS A 1 115 ? 5.692 9.365 -8.984 1.00 85.69 115 LYS A CA 1
ATOM 916 C C . LYS A 1 115 ? 6.420 8.486 -10.008 1.00 85.69 115 LYS A C 1
ATOM 918 O O . LYS A 1 115 ? 6.299 8.742 -11.204 1.00 85.69 115 LYS A O 1
ATOM 923 N N . GLY A 1 116 ? 7.138 7.457 -9.554 1.00 84.62 116 GLY A N 1
ATOM 924 C CA . GLY A 1 116 ? 7.838 6.502 -10.421 1.00 84.62 116 GLY A CA 1
ATOM 925 C C . GLY A 1 116 ? 6.938 5.449 -11.088 1.00 84.62 116 GLY A C 1
ATOM 926 O O . GLY A 1 116 ? 7.424 4.668 -11.905 1.00 84.62 116 GLY A O 1
ATOM 927 N N . GLY A 1 117 ? 5.632 5.434 -10.791 1.00 86.19 117 GLY A N 1
ATOM 928 C CA . GLY A 1 117 ? 4.657 4.529 -11.412 1.00 86.19 117 GLY A CA 1
ATOM 929 C C . GLY A 1 117 ? 4.524 3.160 -10.740 1.00 86.19 117 GLY A C 1
ATOM 930 O O . GLY A 1 117 ? 4.017 2.226 -11.364 1.00 86.19 117 GLY A O 1
ATOM 931 N N . SER A 1 118 ? 4.961 3.031 -9.487 1.00 89.88 118 SER A N 1
ATOM 932 C CA . SER A 1 118 ? 4.887 1.778 -8.722 1.00 89.88 118 SER A CA 1
ATOM 933 C C . SER A 1 118 ? 3.886 1.867 -7.577 1.00 89.88 118 SER A C 1
ATOM 935 O O . SER A 1 118 ? 3.399 2.949 -7.261 1.00 89.88 118 SER A O 1
ATOM 937 N N . GLY A 1 119 ? 3.550 0.723 -6.981 1.00 91.31 119 GLY A N 1
ATOM 938 C CA . GLY A 1 119 ? 2.658 0.632 -5.828 1.00 91.31 119 GLY A CA 1
ATOM 939 C C . GLY A 1 119 ? 3.387 0.327 -4.521 1.00 91.31 119 GLY A C 1
ATOM 940 O O . GLY A 1 119 ? 4.517 -0.168 -4.523 1.00 91.31 119 GLY A O 1
ATOM 941 N N . SER A 1 120 ? 2.710 0.594 -3.407 1.00 93.94 120 SER A N 1
ATOM 942 C CA . SER A 1 120 ? 3.207 0.371 -2.046 1.00 93.94 120 SER A CA 1
ATOM 943 C C . SER A 1 120 ? 2.226 -0.465 -1.220 1.00 93.94 120 SER A C 1
ATOM 945 O O . SER A 1 120 ? 1.009 -0.381 -1.388 1.00 93.94 120 SER A O 1
ATOM 947 N N . GLY A 1 121 ? 2.761 -1.265 -0.302 1.00 96.12 121 GLY A N 1
ATOM 948 C CA . GLY A 1 121 ? 2.015 -1.946 0.752 1.00 96.12 121 GLY A CA 1
ATOM 949 C C . GLY A 1 121 ? 2.583 -1.598 2.123 1.00 96.12 121 GLY A C 1
ATOM 950 O O . GLY A 1 121 ? 3.799 -1.490 2.264 1.00 96.12 121 GLY A O 1
ATOM 951 N N . ILE A 1 122 ? 1.727 -1.418 3.127 1.00 97.81 122 ILE A N 1
ATOM 952 C CA . ILE A 1 122 ? 2.153 -1.110 4.497 1.00 97.81 122 ILE A CA 1
ATOM 953 C C . ILE A 1 122 ? 1.223 -1.755 5.523 1.00 97.81 122 ILE A C 1
ATOM 955 O O . ILE A 1 122 ? 0.010 -1.786 5.323 1.00 97.81 122 ILE A O 1
ATOM 959 N N . ASN A 1 123 ? 1.781 -2.255 6.626 1.00 98.31 123 ASN A N 1
ATOM 960 C CA . ASN A 1 123 ? 1.007 -2.684 7.789 1.00 98.31 123 ASN A CA 1
ATOM 961 C C . ASN A 1 123 ? 1.085 -1.606 8.877 1.00 98.31 123 ASN A C 1
ATOM 963 O O . ASN A 1 123 ? 2.172 -1.308 9.370 1.00 98.31 123 ASN A O 1
ATOM 967 N N . LEU A 1 124 ? -0.063 -1.027 9.236 1.00 98.31 124 LEU A N 1
ATOM 968 C CA . LEU A 1 124 ? -0.166 0.082 10.188 1.00 98.31 124 LEU A CA 1
ATOM 969 C C . LEU A 1 124 ? -0.341 -0.368 11.642 1.00 98.31 124 LEU A C 1
ATOM 971 O O . LEU A 1 124 ? -0.424 0.480 12.521 1.00 98.31 124 LEU A O 1
ATOM 975 N N . SER A 1 125 ? -0.346 -1.673 11.921 1.00 98.31 125 SER A N 1
ATOM 976 C CA . SER A 1 125 ? -0.608 -2.216 13.269 1.00 98.31 125 SER A CA 1
ATOM 977 C C . SER A 1 125 ? 0.465 -1.883 14.305 1.00 98.31 125 SER A C 1
ATOM 979 O O . SER A 1 125 ? 0.304 -2.211 15.473 1.00 98.31 125 SER A O 1
ATOM 981 N N . ARG A 1 126 ? 1.581 -1.279 13.877 1.00 97.88 126 ARG A N 1
ATOM 982 C CA . ARG A 1 126 ? 2.600 -0.731 14.778 1.00 97.88 126 ARG A CA 1
ATOM 983 C C . ARG A 1 126 ? 2.225 0.635 15.339 1.00 97.88 126 ARG A C 1
ATOM 985 O O . ARG A 1 126 ? 2.778 1.011 16.361 1.00 97.88 126 ARG A O 1
ATOM 992 N N . LEU A 1 127 ? 1.342 1.377 14.673 1.00 98.25 127 LEU A N 1
ATOM 993 C CA . LEU A 1 127 ? 0.859 2.651 15.188 1.00 98.25 127 LEU A CA 1
ATOM 994 C C . LEU A 1 127 ? -0.061 2.393 16.372 1.00 98.25 127 LEU A C 1
ATOM 996 O O . LEU A 1 127 ? -0.924 1.524 16.288 1.00 98.25 127 LEU A O 1
ATOM 1000 N N . ARG A 1 12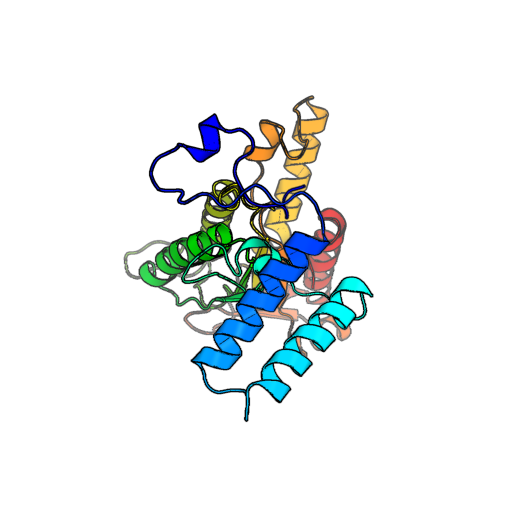8 ? 0.085 3.174 17.443 1.00 97.88 128 ARG A N 1
ATOM 1001 C CA . ARG A 1 128 ? -0.844 3.090 18.571 1.00 97.88 128 ARG A CA 1
ATOM 1002 C C . ARG A 1 128 ? -2.267 3.427 18.131 1.00 97.88 128 ARG A C 1
ATOM 1004 O O . ARG A 1 128 ? -2.487 4.263 17.249 1.00 97.88 128 ARG A O 1
ATOM 1011 N N . SER A 1 129 ? -3.235 2.804 18.785 1.00 97.94 129 SER A N 1
ATOM 1012 C CA . SER A 1 129 ? -4.648 3.008 18.492 1.00 97.94 129 SER A CA 1
ATOM 1013 C C . SER A 1 129 ? -5.148 4.389 18.903 1.00 97.94 129 SER A C 1
ATOM 1015 O O . SER A 1 129 ? -4.596 5.036 19.794 1.00 97.94 129 SER A O 1
ATOM 1017 N N . SER A 1 130 ? -6.270 4.802 18.319 1.00 97.31 130 SER A N 1
ATOM 1018 C CA . SER A 1 130 ? -7.004 6.026 18.669 1.00 97.31 130 SER A CA 1
ATOM 1019 C C . SER A 1 130 ? -7.480 6.069 20.130 1.00 97.31 130 SER A C 1
ATOM 1021 O O . SER A 1 130 ? -7.927 7.095 20.640 1.00 97.31 130 SER A O 1
ATOM 1023 N N . ARG A 1 131 ? -7.385 4.933 20.821 1.00 95.00 131 ARG A N 1
ATOM 1024 C CA . ARG A 1 131 ? -7.798 4.726 22.209 1.00 95.00 131 ARG A CA 1
ATOM 1025 C C . ARG A 1 131 ? -6.629 4.825 23.190 1.00 95.00 131 ARG A C 1
ATOM 1027 O O . ARG A 1 131 ? -6.852 4.808 24.398 1.00 95.00 131 ARG A O 1
ATOM 1034 N N . GLU A 1 132 ? -5.396 4.930 22.697 1.00 95.62 132 GLU A N 1
ATOM 1035 C CA . GLU A 1 132 ? -4.185 5.025 23.515 1.00 95.62 132 GLU A CA 1
ATOM 1036 C C . GLU A 1 132 ? -3.780 6.480 23.770 1.00 95.62 132 GLU A C 1
ATOM 1038 O O . GLU A 1 132 ? -4.019 7.376 22.959 1.00 95.62 132 GLU A O 1
ATOM 1043 N N . ARG A 1 133 ? -3.159 6.734 24.928 1.00 93.38 133 ARG A N 1
ATOM 1044 C CA . ARG A 1 133 ? -2.757 8.086 25.340 1.00 93.38 133 ARG A CA 1
ATOM 1045 C C . ARG A 1 133 ? -1.444 8.524 24.693 1.00 93.38 133 ARG A C 1
ATOM 1047 O O . ARG A 1 133 ? -0.540 7.724 24.439 1.00 93.38 133 ARG A O 1
ATOM 1054 N N . LEU A 1 134 ? -1.322 9.832 24.483 1.00 91.50 134 LEU A N 1
ATOM 1055 C CA . LEU A 1 134 ? -0.072 10.481 24.091 1.00 91.50 134 LEU A CA 1
ATOM 1056 C C . LEU A 1 134 ? 0.676 11.022 25.312 1.00 91.50 134 LEU A C 1
ATOM 1058 O O . LEU A 1 134 ? 0.066 11.439 26.297 1.00 91.50 134 LEU A O 1
ATOM 1062 N N . THR A 1 135 ? 2.005 11.085 25.212 1.00 86.25 135 THR A N 1
ATOM 1063 C CA . THR A 1 135 ? 2.880 11.616 26.270 1.00 86.25 135 THR A CA 1
ATOM 1064 C C . THR A 1 135 ? 2.560 13.074 26.612 1.00 86.25 135 THR A C 1
ATOM 1066 O O . THR A 1 135 ? 2.606 13.459 27.774 1.00 86.25 135 THR A O 1
ATOM 1069 N N . ALA A 1 136 ? 2.188 13.876 25.610 1.00 81.69 136 ALA A N 1
ATOM 1070 C CA . ALA A 1 136 ? 1.824 15.286 25.771 1.00 81.69 136 ALA A CA 1
ATOM 1071 C C . ALA A 1 136 ? 0.372 15.509 26.251 1.00 81.69 136 ALA A C 1
ATOM 1073 O O . ALA A 1 136 ? -0.058 16.651 26.393 1.00 81.69 136 ALA A O 1
ATOM 1074 N N . GLY A 1 137 ? -0.383 14.435 26.508 1.00 86.62 137 GLY A N 1
ATOM 1075 C CA . GLY A 1 137 ? -1.806 14.484 26.836 1.00 86.62 137 GLY A CA 1
ATOM 1076 C C . GLY A 1 137 ? -2.713 14.273 25.620 1.00 86.62 137 GLY A C 1
ATOM 1077 O O . GLY A 1 137 ? -2.305 14.429 24.472 1.00 86.62 137 GLY A O 1
ATOM 1078 N N . GLY A 1 138 ? -3.963 13.888 25.888 1.00 91.69 138 GLY A N 1
ATOM 1079 C CA . GLY A 1 138 ? -4.932 13.510 24.857 1.00 91.69 138 GLY A CA 1
ATOM 1080 C C . GLY A 1 138 ? -4.812 12.055 24.392 1.00 91.69 138 GLY A C 1
ATOM 1081 O O . GLY A 1 138 ? -3.969 11.287 24.867 1.00 91.69 138 GLY A O 1
ATOM 1082 N N . LEU A 1 139 ? -5.714 11.683 23.487 1.00 93.62 139 LEU A N 1
ATOM 1083 C CA . LEU A 1 139 ? -5.712 10.397 22.795 1.00 93.62 139 LEU A CA 1
ATOM 1084 C C . LEU A 1 139 ? -4.965 10.525 21.467 1.00 93.62 139 LEU A C 1
ATOM 1086 O O . LEU A 1 139 ? -4.920 11.604 20.873 1.00 93.62 139 LEU A O 1
ATOM 1090 N N . ALA A 1 140 ? -4.371 9.429 21.011 1.00 95.62 140 ALA A N 1
ATOM 1091 C CA . ALA A 1 140 ? -3.758 9.376 19.697 1.00 95.62 140 ALA A CA 1
ATOM 1092 C C . ALA A 1 140 ? -4.816 9.464 18.588 1.00 95.62 140 ALA A C 1
ATOM 1094 O O . ALA A 1 140 ? -5.984 9.143 18.786 1.00 95.62 140 ALA A O 1
ATOM 1095 N N . SER A 1 141 ? -4.396 9.864 17.390 1.00 96.19 141 SER A N 1
ATOM 1096 C CA . SER A 1 141 ? -5.285 9.893 16.222 1.00 96.19 141 SER A CA 1
ATOM 1097 C C . SER A 1 141 ? -5.644 8.493 15.705 1.00 96.19 141 SER A C 1
ATOM 1099 O O . SER A 1 141 ? -6.676 8.333 15.062 1.00 96.19 141 SER A O 1
ATOM 1101 N N . GLY A 1 142 ? -4.785 7.499 15.953 1.00 97.56 142 GLY A N 1
ATOM 1102 C CA . GLY A 1 142 ? -4.917 6.135 15.436 1.00 97.56 142 GLY A CA 1
ATOM 1103 C C . GLY A 1 142 ? -4.561 5.975 13.945 1.00 97.56 142 GLY A C 1
ATOM 1104 O O . GLY A 1 142 ? -4.534 6.953 13.185 1.00 97.56 142 GLY A O 1
ATOM 1105 N N . PRO A 1 143 ? -4.289 4.739 13.487 1.00 97.88 143 PRO A N 1
ATOM 1106 C CA . PRO A 1 143 ? -3.929 4.429 12.103 1.00 97.88 143 PRO A CA 1
ATOM 1107 C C . PRO A 1 143 ? -4.974 4.846 11.062 1.00 97.88 143 PRO A C 1
ATOM 1109 O O . PRO A 1 143 ? -4.591 5.280 9.977 1.00 97.88 143 PRO A O 1
ATOM 1112 N N . VAL A 1 144 ? -6.276 4.760 11.358 1.00 97.56 144 VAL A N 1
ATOM 1113 C CA . VAL A 1 144 ? -7.342 5.088 10.385 1.00 97.56 144 VAL A CA 1
ATOM 1114 C C . VAL A 1 144 ? -7.371 6.586 10.052 1.00 97.56 144 VAL A C 1
ATOM 1116 O O . VAL A 1 144 ? -7.649 6.975 8.911 1.00 97.56 144 VAL A O 1
ATOM 1119 N N . SER A 1 145 ? -7.002 7.436 11.014 1.00 97.19 145 SER A N 1
ATOM 1120 C CA . SER A 1 145 ? -6.856 8.878 10.804 1.00 97.19 145 SER A CA 1
ATOM 1121 C C . SER A 1 145 ? -5.646 9.204 9.922 1.00 97.19 145 SER A C 1
ATOM 1123 O O . SER A 1 145 ? -5.774 9.929 8.936 1.00 97.19 145 SER A O 1
ATOM 1125 N N . PHE A 1 146 ? -4.480 8.604 10.184 1.00 97.50 146 PHE A N 1
ATOM 1126 C CA . PHE A 1 146 ? -3.301 8.793 9.325 1.00 97.50 146 PHE A CA 1
ATOM 1127 C C . PHE A 1 146 ? -3.493 8.197 7.923 1.00 97.50 146 PHE A C 1
ATOM 1129 O O . PHE A 1 146 ? -3.087 8.795 6.926 1.00 97.50 146 PHE A O 1
ATOM 1136 N N . MET A 1 147 ? -4.205 7.074 7.811 1.00 95.81 147 MET A N 1
ATOM 1137 C CA . MET A 1 147 ? -4.598 6.495 6.525 1.00 95.81 147 MET A CA 1
ATOM 1138 C C . MET A 1 147 ? -5.404 7.480 5.666 1.00 95.81 147 MET A C 1
ATOM 1140 O O . MET A 1 147 ? -5.192 7.523 4.457 1.00 95.81 147 MET A O 1
ATOM 1144 N N . ARG A 1 148 ? -6.260 8.318 6.269 1.00 95.12 148 ARG A N 1
ATOM 1145 C CA . ARG A 1 148 ? -6.991 9.384 5.559 1.00 95.12 148 ARG A CA 1
ATOM 1146 C C . ARG A 1 148 ? -6.043 10.416 4.943 1.00 95.12 148 ARG A C 1
ATOM 1148 O O . ARG A 1 148 ? -6.258 10.867 3.823 1.00 95.12 148 ARG A O 1
ATOM 1155 N N . GLY A 1 149 ? -4.982 10.779 5.666 1.00 93.88 149 GLY A N 1
ATOM 1156 C CA . GLY A 1 149 ? -3.940 11.675 5.161 1.00 93.88 149 GLY A CA 1
ATOM 1157 C C . GLY A 1 149 ? -3.168 11.061 3.991 1.00 93.88 149 GLY A C 1
ATOM 1158 O O . GLY A 1 149 ? -3.014 11.700 2.950 1.00 93.88 149 GLY A O 1
ATOM 1159 N N . ALA A 1 150 ? -2.740 9.803 4.135 1.00 93.25 150 ALA A N 1
ATOM 1160 C CA . ALA A 1 150 ? -2.067 9.062 3.066 1.00 93.25 150 ALA A CA 1
ATOM 1161 C C . ALA A 1 150 ? -2.941 8.926 1.809 1.00 93.25 150 ALA A C 1
ATOM 1163 O O . ALA A 1 150 ? -2.447 9.076 0.694 1.00 93.25 150 ALA A O 1
ATOM 1164 N N . ASP A 1 151 ? -4.239 8.676 1.988 1.00 91.69 151 ASP A N 1
ATOM 1165 C CA . ASP A 1 151 ? -5.216 8.592 0.905 1.00 91.69 151 ASP A CA 1
ATOM 1166 C C . ASP A 1 151 ? -5.306 9.904 0.108 1.00 91.69 151 ASP A C 1
ATOM 1168 O O . ASP A 1 151 ? -5.189 9.889 -1.118 1.00 91.69 151 ASP A O 1
ATOM 1172 N N . ALA A 1 152 ? -5.393 11.051 0.788 1.00 89.56 152 ALA A N 1
ATOM 1173 C CA . ALA A 1 152 ? -5.415 12.361 0.133 1.00 89.56 152 ALA A CA 1
ATOM 1174 C C . ALA A 1 152 ? -4.116 12.662 -0.644 1.00 89.56 152 ALA A C 1
ATOM 1176 O O . ALA A 1 152 ? -4.142 13.210 -1.754 1.00 89.56 152 ALA A O 1
ATOM 1177 N N . ILE A 1 153 ? -2.964 12.269 -0.091 1.00 88.06 153 ILE A N 1
ATOM 1178 C CA . ILE A 1 153 ? -1.667 12.387 -0.772 1.00 88.06 153 ILE A CA 1
ATOM 1179 C C . ILE A 1 153 ? -1.646 11.513 -2.030 1.00 88.06 153 ILE A C 1
ATOM 1181 O O . ILE A 1 153 ? -1.253 11.981 -3.102 1.00 88.06 153 ILE A O 1
ATOM 1185 N N . ALA A 1 154 ? -2.106 10.265 -1.924 1.00 86.94 154 ALA A N 1
ATOM 1186 C CA . ALA A 1 154 ? -2.191 9.338 -3.047 1.00 86.94 154 ALA A CA 1
ATOM 1187 C C . ALA A 1 154 ? -3.101 9.879 -4.165 1.00 86.94 154 ALA A C 1
ATOM 1189 O O . ALA A 1 154 ? -2.718 9.831 -5.335 1.00 86.94 154 ALA A O 1
ATOM 1190 N N . GLY A 1 155 ? -4.251 10.464 -3.809 1.00 83.00 155 GLY A N 1
ATOM 1191 C CA . GLY A 1 155 ? -5.178 11.091 -4.756 1.00 83.00 155 GLY A CA 1
ATOM 1192 C C . GLY A 1 155 ? -4.597 12.315 -5.475 1.00 83.00 155 GLY A C 1
ATOM 1193 O O . GLY A 1 155 ? -4.895 12.552 -6.647 1.00 83.00 155 GLY A O 1
ATOM 1194 N N . THR A 1 156 ? -3.706 13.061 -4.815 1.00 80.62 156 THR A N 1
ATOM 1195 C CA . THR A 1 156 ? -3.037 14.236 -5.405 1.00 80.62 156 THR A CA 1
ATOM 1196 C C . THR A 1 156 ? -1.957 13.839 -6.419 1.00 80.62 156 THR A C 1
ATOM 1198 O O . THR A 1 156 ? -1.712 14.541 -7.404 1.00 80.62 156 THR A O 1
ATOM 1201 N N . ILE A 1 157 ? -1.301 12.693 -6.215 1.00 77.00 157 ILE A N 1
ATOM 1202 C CA . ILE A 1 157 ? -0.185 12.248 -7.054 1.00 77.00 157 ILE A CA 1
ATOM 1203 C C . ILE A 1 157 ? -0.714 11.426 -8.234 1.00 77.00 157 ILE A C 1
ATOM 1205 O O . ILE A 1 157 ? -0.751 10.195 -8.231 1.00 77.00 157 ILE A O 1
ATOM 1209 N N . LYS A 1 158 ? -1.052 12.122 -9.322 1.00 63.78 158 LYS A N 1
ATOM 1210 C CA . LYS A 1 158 ? -1.345 11.509 -10.627 1.00 63.78 158 LYS A CA 1
ATOM 1211 C C . LYS A 1 158 ? -0.056 11.014 -11.304 1.00 63.78 158 LYS A C 1
ATOM 1213 O O . LYS A 1 158 ? 0.393 11.656 -12.245 1.00 63.78 158 LYS A O 1
ATOM 1218 N N . SER A 1 159 ? 0.573 9.946 -10.794 1.00 53.72 159 SER A N 1
ATOM 1219 C CA . SER A 1 159 ? 1.778 9.248 -11.327 1.00 53.72 159 SER A CA 1
ATOM 1220 C C . SER A 1 159 ? 2.573 9.983 -12.428 1.00 53.72 159 SER A C 1
ATOM 1222 O O . SER A 1 159 ? 2.703 9.499 -13.551 1.00 53.72 159 SER A O 1
ATOM 1224 N N . GLY A 1 160 ? 3.055 11.200 -12.146 1.00 49.12 160 GLY A N 1
ATOM 1225 C CA . GLY A 1 160 ? 3.874 12.027 -13.045 1.00 49.12 160 GLY A CA 1
ATOM 1226 C C . GLY A 1 160 ? 3.447 12.119 -14.522 1.00 49.12 160 GLY A C 1
ATOM 1227 O O . GLY A 1 160 ? 4.321 12.261 -15.373 1.00 49.12 160 GLY A O 1
ATOM 1228 N N . GLY A 1 161 ? 2.164 11.954 -14.874 1.00 51.66 161 GLY A N 1
ATOM 1229 C CA . GLY A 1 161 ? 1.726 11.868 -16.281 1.00 51.66 161 GLY A CA 1
ATOM 1230 C C . GLY A 1 161 ? 2.259 10.641 -17.055 1.00 51.66 161 GLY A C 1
ATOM 1231 O O . GLY A 1 161 ? 2.173 10.588 -18.282 1.00 51.66 161 GLY A O 1
ATOM 1232 N N . LYS A 1 162 ? 2.827 9.648 -16.353 1.00 54.19 162 LYS A N 1
ATOM 1233 C CA . LYS A 1 162 ? 3.473 8.438 -16.893 1.00 54.19 162 LYS A CA 1
ATOM 1234 C C . LYS A 1 162 ? 2.571 7.197 -16.885 1.00 54.19 162 LYS A C 1
ATOM 1236 O O . LYS A 1 162 ? 2.807 6.327 -17.718 1.00 54.19 162 LYS A O 1
ATOM 1241 N N . THR A 1 163 ? 1.522 7.183 -16.045 1.00 53.19 163 THR A N 1
ATOM 1242 C CA . THR A 1 163 ? 0.261 6.393 -16.065 1.00 53.19 163 THR A CA 1
ATOM 1243 C C . THR A 1 163 ? -0.072 5.481 -14.874 1.00 53.19 163 THR A C 1
ATOM 1245 O O . THR A 1 163 ? 0.783 4.788 -14.336 1.00 53.19 163 THR A O 1
ATOM 1248 N N . ARG A 1 164 ? -1.398 5.437 -14.593 1.00 60.28 164 ARG A N 1
ATOM 1249 C CA . ARG A 1 164 ? -2.194 4.821 -13.496 1.00 60.28 164 ARG A CA 1
ATOM 1250 C C . ARG A 1 164 ? -2.283 5.676 -12.219 1.00 60.28 164 ARG A C 1
ATOM 1252 O O . ARG A 1 164 ? -1.295 6.270 -11.812 1.00 60.28 164 ARG A O 1
ATOM 1259 N N . ARG A 1 165 ? -3.466 5.731 -11.588 1.00 66.25 165 ARG A N 1
ATOM 1260 C CA . ARG A 1 165 ? -3.632 6.216 -10.203 1.00 66.25 165 ARG A CA 1
ATOM 1261 C C . ARG A 1 165 ? -2.702 5.453 -9.253 1.00 66.25 165 ARG A C 1
ATOM 1263 O O . ARG A 1 165 ? -2.357 4.302 -9.534 1.00 66.25 165 ARG A O 1
ATOM 1270 N N . ALA A 1 166 ? -2.300 6.103 -8.164 1.00 72.31 166 ALA A N 1
ATOM 1271 C CA . ALA A 1 166 ? -1.546 5.470 -7.092 1.00 72.31 166 ALA A CA 1
ATOM 1272 C C . ALA A 1 166 ? -2.177 4.120 -6.707 1.00 72.31 166 ALA A C 1
ATOM 1274 O O . ALA A 1 166 ? -3.399 3.990 -6.646 1.00 72.31 166 ALA A O 1
ATOM 1275 N N . ALA A 1 167 ? -1.343 3.098 -6.523 1.00 79.19 167 ALA A N 1
ATOM 1276 C CA . ALA A 1 167 ? -1.786 1.774 -6.111 1.00 79.19 167 ALA A CA 1
ATOM 1277 C C . ALA A 1 167 ? -1.229 1.500 -4.718 1.00 79.19 167 ALA A C 1
ATOM 1279 O O . ALA A 1 167 ? -0.022 1.317 -4.556 1.00 79.19 167 ALA A O 1
ATOM 1280 N N . LYS A 1 168 ? -2.117 1.491 -3.729 1.00 90.12 168 LYS A N 1
ATOM 1281 C CA . LYS A 1 168 ? -1.766 1.362 -2.322 1.00 90.12 168 LYS A CA 1
ATOM 1282 C C . LYS A 1 168 ? -2.471 0.168 -1.697 1.00 90.12 168 LYS A C 1
ATOM 1284 O O . LYS A 1 168 ? -3.642 -0.071 -1.971 1.00 90.12 168 LYS A O 1
ATOM 1289 N N . MET A 1 169 ? -1.768 -0.550 -0.833 1.00 94.56 169 MET A N 1
ATOM 1290 C CA . MET A 1 169 ? -2.343 -1.546 0.064 1.00 94.56 169 MET A CA 1
ATOM 1291 C C . MET A 1 169 ? -2.064 -1.146 1.511 1.00 94.56 169 MET A C 1
ATOM 1293 O O . MET A 1 169 ? -0.926 -0.830 1.866 1.00 94.56 169 MET A O 1
ATOM 1297 N N . VAL A 1 170 ? -3.098 -1.161 2.343 1.00 96.75 170 VAL A N 1
ATOM 1298 C CA . VAL A 1 170 ? -2.998 -0.905 3.779 1.00 96.75 170 VAL A CA 1
ATOM 1299 C C . VAL A 1 170 ? -3.482 -2.132 4.527 1.00 96.75 170 VAL A C 1
ATOM 1301 O O . VAL A 1 170 ? -4.536 -2.678 4.216 1.00 96.75 170 VAL A O 1
ATOM 1304 N N . ILE A 1 171 ? -2.695 -2.565 5.504 1.00 98.38 171 ILE A N 1
ATOM 1305 C CA . ILE A 1 171 ? -2.991 -3.720 6.341 1.00 98.38 171 ILE A CA 1
ATOM 1306 C C . ILE A 1 171 ? -3.170 -3.265 7.788 1.00 98.38 171 ILE A C 1
ATOM 1308 O O . ILE A 1 171 ? -2.362 -2.477 8.287 1.00 98.38 171 ILE A O 1
ATOM 1312 N N . LEU A 1 172 ? -4.177 -3.812 8.467 1.00 98.56 172 LEU A N 1
ATOM 1313 C CA . LEU A 1 172 ? -4.310 -3.745 9.920 1.00 98.56 172 LEU A CA 1
ATOM 1314 C C . LEU A 1 172 ? -4.579 -5.146 10.480 1.00 98.56 172 LEU A C 1
ATOM 1316 O O . LEU A 1 172 ? -5.332 -5.921 9.893 1.00 98.56 172 LEU A O 1
ATOM 1320 N N . ASN A 1 173 ? -3.939 -5.503 11.587 1.00 98.62 173 ASN A N 1
ATOM 1321 C CA . ASN A 1 173 ? -4.127 -6.797 12.225 1.00 98.62 173 ASN A CA 1
ATOM 1322 C C . ASN A 1 173 ? -5.484 -6.849 12.935 1.00 98.62 173 ASN A C 1
ATOM 1324 O O . ASN A 1 173 ? -5.956 -5.848 13.477 1.00 98.62 173 ASN A O 1
ATOM 1328 N N . VAL A 1 174 ? -6.093 -8.034 12.959 1.00 98.56 174 VAL A N 1
ATOM 1329 C CA . VAL A 1 174 ? -7.432 -8.251 13.527 1.00 98.56 174 VAL A CA 1
ATOM 1330 C C . VAL A 1 174 ? -7.517 -8.017 15.045 1.00 98.56 174 VAL A C 1
ATOM 1332 O O . VAL A 1 174 ? -8.600 -7.819 15.590 1.00 98.56 174 VAL A O 1
ATOM 1335 N N . ASP A 1 175 ? -6.386 -8.021 15.747 1.00 98.19 175 ASP A N 1
ATOM 1336 C CA . ASP A 1 175 ? -6.270 -7.714 17.175 1.00 98.19 175 ASP A CA 1
ATOM 1337 C C . ASP A 1 175 ? -6.020 -6.226 17.464 1.00 98.19 175 ASP A C 1
ATOM 1339 O O . ASP A 1 175 ? -5.957 -5.836 18.629 1.00 98.19 175 ASP A O 1
ATOM 1343 N N . HIS A 1 176 ? -5.917 -5.369 16.448 1.00 98.62 176 HIS A N 1
ATOM 1344 C CA . HIS A 1 176 ? -5.712 -3.941 16.663 1.00 98.62 176 HIS A CA 1
ATOM 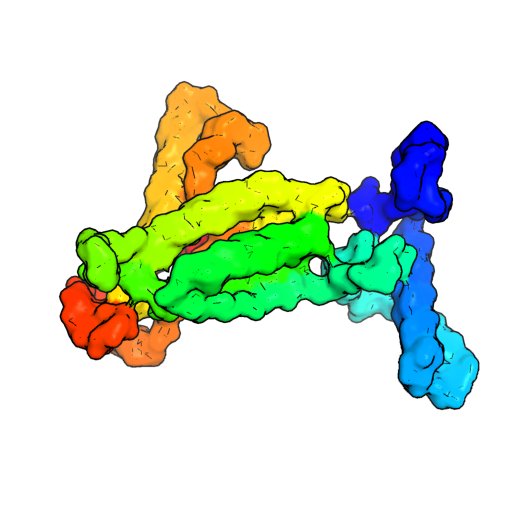1345 C C . HIS A 1 176 ? -6.990 -3.264 17.217 1.00 98.62 176 HIS A C 1
ATOM 1347 O O . HIS A 1 176 ? -8.079 -3.507 16.694 1.00 98.62 176 HIS A O 1
ATOM 1353 N N . PRO A 1 177 ? -6.924 -2.357 18.216 1.00 98.44 177 PRO A N 1
ATOM 1354 C CA . PRO A 1 177 ? -8.124 -1.766 18.831 1.00 98.44 177 PRO A CA 1
ATOM 1355 C C . PRO A 1 177 ? -8.982 -0.899 17.894 1.00 98.44 177 PRO A C 1
ATOM 1357 O O . PRO A 1 177 ? -10.162 -0.684 18.160 1.00 98.44 177 PRO A O 1
ATOM 1360 N N . ASP A 1 178 ? -8.410 -0.425 16.787 1.00 98.50 178 ASP A N 1
ATOM 1361 C CA . ASP A 1 178 ? -9.132 0.321 15.741 1.00 98.50 178 ASP A CA 1
ATOM 1362 C C . ASP A 1 178 ? -9.639 -0.566 14.587 1.00 98.50 178 ASP A C 1
ATOM 1364 O O . ASP A 1 178 ? -10.027 -0.055 13.537 1.00 98.50 178 ASP A O 1
ATOM 1368 N N . ILE A 1 179 ? -9.641 -1.897 14.744 1.00 98.31 179 ILE A N 1
ATOM 1369 C CA . ILE A 1 179 ? -10.023 -2.823 13.668 1.00 98.31 179 ILE A CA 1
ATOM 1370 C C . ILE A 1 179 ? -11.448 -2.595 13.146 1.00 98.31 179 ILE A C 1
ATOM 1372 O O . ILE A 1 179 ? -11.663 -2.609 11.938 1.00 98.31 179 ILE A O 1
ATOM 1376 N N . ASP A 1 180 ? -12.417 -2.323 14.024 1.00 97.50 180 ASP A N 1
ATOM 1377 C CA . ASP A 1 180 ? -13.812 -2.085 13.622 1.00 97.50 180 ASP A CA 1
ATOM 1378 C C . ASP A 1 180 ? -13.952 -0.796 12.790 1.00 97.50 180 ASP A C 1
ATOM 1380 O O . ASP A 1 180 ? -14.688 -0.777 11.803 1.00 97.50 180 ASP A O 1
ATOM 1384 N N . GLU A 1 181 ? -13.191 0.256 13.119 1.00 97.62 181 GLU A N 1
ATOM 1385 C CA . GLU A 1 181 ? -13.142 1.486 12.318 1.00 97.62 181 GLU A CA 1
ATOM 1386 C C . GLU A 1 181 ? -12.466 1.230 10.964 1.00 97.62 181 GLU A C 1
ATOM 1388 O O . GLU A 1 181 ? -12.978 1.646 9.924 1.00 97.62 181 GLU A O 1
ATOM 1393 N N . PHE A 1 182 ? -11.358 0.485 10.954 1.00 97.94 182 PHE A N 1
ATOM 1394 C CA . PHE A 1 182 ? -10.642 0.124 9.731 1.00 97.94 182 PHE A CA 1
ATOM 1395 C C . PHE A 1 182 ? -11.500 -0.709 8.768 1.00 97.94 182 PHE A C 1
ATOM 1397 O O . PHE A 1 182 ? -11.486 -0.451 7.564 1.00 97.94 182 PHE A O 1
ATOM 1404 N N . ILE A 1 183 ? -12.290 -1.656 9.285 1.00 97.00 183 ILE A N 1
ATOM 1405 C CA . ILE A 1 183 ? -13.245 -2.446 8.492 1.00 97.00 183 ILE A CA 1
ATOM 1406 C C . ILE A 1 183 ? -14.306 -1.536 7.860 1.00 97.00 183 ILE A C 1
ATOM 1408 O O . ILE A 1 183 ? -14.627 -1.664 6.680 1.00 97.00 183 ILE A O 1
ATOM 1412 N N . LYS A 1 184 ? -14.849 -0.593 8.635 1.00 95.62 184 LYS A N 1
ATOM 1413 C CA . LYS A 1 184 ? -16.004 0.216 8.222 1.00 95.62 184 LYS A CA 1
ATOM 1414 C C . LYS A 1 184 ? -15.650 1.443 7.394 1.00 95.62 184 LYS A C 1
ATOM 1416 O O . LYS A 1 184 ? -16.531 1.944 6.700 1.00 95.62 184 LYS A O 1
ATOM 1421 N N . CYS A 1 185 ? -14.418 1.949 7.474 1.00 95.00 185 CYS A N 1
ATOM 1422 C CA . CYS A 1 185 ? -14.061 3.257 6.919 1.00 95.00 185 CYS A CA 1
ATOM 1423 C C . CYS A 1 185 ? -14.417 3.386 5.431 1.00 95.00 185 CYS A C 1
ATOM 1425 O O . CYS A 1 185 ? -15.103 4.329 5.050 1.00 95.00 185 CYS A O 1
ATOM 1427 N N . LYS A 1 186 ? -14.046 2.400 4.608 1.00 92.62 186 LYS A N 1
ATOM 1428 C CA . LYS A 1 186 ? -14.304 2.431 3.167 1.00 92.62 186 LYS A CA 1
ATOM 1429 C C . LYS A 1 186 ? -15.773 2.175 2.831 1.00 92.62 186 LYS A C 1
ATOM 1431 O O . LYS A 1 186 ? -16.365 2.938 2.081 1.00 92.62 186 LYS A O 1
ATOM 1436 N N . ALA A 1 187 ? -16.394 1.186 3.473 1.00 91.75 187 ALA A N 1
ATOM 1437 C CA . ALA A 1 187 ? -17.820 0.889 3.318 1.00 91.75 187 ALA A CA 1
ATOM 1438 C C . ALA A 1 187 ? -18.725 2.083 3.702 1.00 91.75 187 ALA A C 1
ATOM 1440 O O . ALA A 1 187 ? -19.776 2.325 3.109 1.00 91.75 187 ALA A O 1
ATOM 1441 N N . GLY A 1 188 ? -18.322 2.871 4.703 1.00 93.00 188 GLY A N 1
ATOM 1442 C CA . GLY A 1 188 ? -18.984 4.129 5.054 1.00 93.00 188 GLY A CA 1
ATOM 1443 C C . GLY A 1 188 ? -18.884 5.185 3.949 1.00 93.00 188 GLY A C 1
ATOM 1444 O O . GLY A 1 188 ? -19.879 5.839 3.636 1.00 93.00 188 GLY A O 1
ATOM 1445 N N . GLU A 1 189 ? -17.711 5.325 3.333 1.00 93.06 189 GLU A N 1
ATOM 1446 C CA . GLU A 1 189 ? -17.489 6.258 2.224 1.00 93.06 189 GLU A CA 1
ATOM 1447 C C . GLU A 1 189 ? -18.199 5.824 0.930 1.00 93.06 189 GLU A C 1
ATOM 1449 O O . GLU A 1 189 ? -18.755 6.678 0.244 1.00 93.06 189 GLU A O 1
ATOM 1454 N N . GLU A 1 190 ? -18.305 4.523 0.644 1.00 89.81 190 GLU A N 1
ATOM 1455 C CA . GLU A 1 190 ? -19.118 4.007 -0.471 1.00 89.81 190 GLU A CA 1
ATOM 1456 C C . GLU A 1 190 ? -20.592 4.392 -0.315 1.00 89.81 190 GLU A C 1
ATOM 1458 O O . GLU A 1 190 ? -21.212 4.930 -1.232 1.00 89.81 190 GLU A O 1
ATOM 1463 N N . ARG A 1 191 ? -21.162 4.198 0.881 1.00 90.88 191 ARG A N 1
ATOM 1464 C CA . ARG A 1 191 ? -22.543 4.615 1.173 1.00 90.88 191 ARG A CA 1
ATOM 1465 C C . ARG A 1 191 ? -22.735 6.123 1.017 1.00 90.88 191 ARG A C 1
ATOM 1467 O O . ARG A 1 191 ? -23.781 6.552 0.533 1.00 90.88 191 ARG A O 1
ATOM 1474 N N . LYS A 1 192 ? -21.727 6.925 1.375 1.00 92.19 192 LYS A N 1
ATOM 1475 C CA . LYS A 1 192 ? -21.732 8.374 1.132 1.00 92.19 192 LYS A CA 1
ATOM 1476 C C . LYS A 1 192 ? -21.729 8.692 -0.366 1.00 92.19 192 LYS A C 1
ATOM 1478 O O . LYS A 1 192 ? -22.494 9.554 -0.788 1.00 92.19 192 LYS A O 1
ATOM 1483 N N . ALA A 1 193 ? -20.922 7.991 -1.162 1.00 90.00 193 ALA A N 1
ATOM 1484 C CA . ALA A 1 193 ? -20.894 8.159 -2.611 1.00 90.00 193 ALA A CA 1
ATOM 1485 C C . ALA A 1 193 ? -22.257 7.829 -3.243 1.00 90.00 193 ALA A C 1
ATOM 1487 O O . ALA A 1 193 ? -22.771 8.634 -4.014 1.00 90.00 193 ALA A O 1
ATOM 1488 N N . TYR A 1 194 ? -22.903 6.721 -2.860 1.00 88.81 194 TYR A N 1
ATOM 1489 C CA . TYR A 1 194 ? -24.254 6.404 -3.347 1.00 88.81 194 TYR A CA 1
ATOM 1490 C C . TYR A 1 194 ? -25.275 7.488 -2.981 1.00 88.81 194 TYR A C 1
ATOM 1492 O O . TYR A 1 194 ? -25.994 7.962 -3.855 1.00 88.81 194 TYR A O 1
ATOM 1500 N N . ALA A 1 195 ? -25.279 7.956 -1.728 1.00 92.25 195 ALA A N 1
ATOM 1501 C CA . ALA A 1 195 ? -26.194 9.012 -1.292 1.00 92.25 195 ALA A CA 1
ATOM 1502 C C . ALA A 1 195 ? -25.989 10.340 -2.049 1.00 92.25 195 ALA A C 1
ATOM 1504 O O . ALA A 1 195 ? -26.950 11.058 -2.320 1.00 92.25 195 ALA A O 1
ATOM 1505 N N . LEU A 1 196 ? -24.746 10.678 -2.409 1.00 91.31 196 LEU A N 1
ATOM 1506 C CA . LEU A 1 196 ? -24.456 11.840 -3.253 1.00 91.31 196 LEU A CA 1
ATOM 1507 C C . LEU A 1 196 ? -24.934 11.623 -4.694 1.00 91.31 196 LEU A C 1
ATOM 1509 O O . LEU A 1 196 ? -25.527 12.530 -5.278 1.00 91.31 196 LEU A O 1
ATOM 1513 N N . GLY A 1 197 ? -24.737 10.425 -5.247 1.00 89.38 197 GLY A N 1
ATOM 1514 C CA . GLY A 1 197 ? -25.249 10.057 -6.568 1.00 89.38 197 GLY A CA 1
ATOM 1515 C C . GLY A 1 197 ? -26.774 10.170 -6.661 1.00 89.38 197 GLY A C 1
ATOM 1516 O O . GLY A 1 197 ? -27.284 10.752 -7.617 1.00 89.38 197 GLY A O 1
ATOM 1517 N N . ASP A 1 198 ? -27.498 9.718 -5.634 1.00 92.19 198 ASP A N 1
ATOM 1518 C CA . ASP A 1 198 ? -28.963 9.824 -5.553 1.00 92.19 198 ASP A CA 1
ATOM 1519 C C . ASP A 1 198 ? -29.451 11.284 -5.510 1.00 92.19 198 ASP A C 1
ATOM 1521 O O . ASP A 1 198 ? -30.530 11.607 -6.007 1.00 92.19 198 ASP A O 1
ATOM 1525 N N . CYS A 1 199 ? -28.632 12.190 -4.969 1.00 94.12 199 CYS A N 1
ATOM 1526 C CA . CYS A 1 199 ? -28.868 13.635 -4.983 1.00 94.12 199 CYS A CA 1
ATOM 1527 C C . CYS A 1 199 ? -28.461 14.315 -6.307 1.00 94.12 199 CYS A C 1
ATOM 1529 O O . CYS A 1 199 ? -28.588 15.534 -6.427 1.00 94.12 199 CYS A O 1
ATOM 1531 N N . GLY A 1 200 ? -27.972 13.560 -7.295 1.00 92.38 200 GLY A N 1
ATOM 1532 C CA . GLY A 1 200 ? -27.595 14.060 -8.619 1.00 92.38 200 GLY A CA 1
ATOM 1533 C C . GLY A 1 200 ? -26.156 14.569 -8.741 1.00 92.38 200 GLY A C 1
ATOM 1534 O O . GLY A 1 200 ? -25.833 15.214 -9.738 1.00 92.38 200 GLY A O 1
ATOM 1535 N N . TYR A 1 201 ? -25.286 14.302 -7.762 1.00 90.94 201 TYR A N 1
ATOM 1536 C CA . TYR A 1 201 ? -23.862 14.617 -7.887 1.00 90.94 201 TYR A CA 1
ATOM 1537 C C . TYR A 1 201 ? -23.151 13.625 -8.820 1.00 90.94 201 TYR A C 1
ATOM 1539 O O . TYR A 1 201 ? -23.434 12.427 -8.807 1.00 90.94 201 TYR A O 1
ATOM 1547 N N . ASP A 1 202 ? -22.177 14.112 -9.595 1.00 84.12 202 ASP A N 1
ATOM 1548 C CA . ASP A 1 202 ? -21.322 13.251 -10.416 1.00 84.12 202 ASP A CA 1
ATOM 1549 C C . ASP A 1 202 ? -20.305 12.510 -9.539 1.00 84.12 202 ASP A C 1
ATOM 1551 O O . ASP A 1 202 ? -19.300 13.067 -9.088 1.00 84.12 202 ASP A O 1
ATOM 1555 N N . VAL A 1 203 ? -20.603 11.235 -9.300 1.00 82.94 203 VAL A N 1
ATOM 1556 C CA . VAL A 1 203 ? -19.773 10.292 -8.540 1.00 82.94 203 VAL A CA 1
ATOM 1557 C C . VAL A 1 203 ? -18.967 9.365 -9.447 1.00 82.94 203 VAL A C 1
ATOM 1559 O O . VAL A 1 203 ? -18.451 8.342 -8.999 1.00 82.94 203 VAL A O 1
ATOM 1562 N N . SER A 1 204 ? -18.850 9.695 -10.737 1.00 81.06 204 SER A N 1
ATOM 1563 C CA . SER A 1 204 ? -17.869 9.043 -11.595 1.00 81.06 204 SER A CA 1
ATOM 1564 C C . SER A 1 204 ? -16.454 9.309 -11.075 1.00 81.06 204 SER A C 1
ATOM 1566 O O . SER A 1 204 ? -16.197 10.262 -10.346 1.00 81.06 204 SER A O 1
ATOM 1568 N N . LEU A 1 205 ? -15.503 8.459 -11.458 1.00 68.88 205 LEU A N 1
ATOM 1569 C CA . LEU A 1 205 ? -14.134 8.489 -10.928 1.00 68.88 205 LEU A CA 1
ATOM 1570 C C . LEU A 1 205 ? -13.382 9.814 -11.155 1.00 68.88 205 LEU A C 1
ATOM 1572 O O . LEU A 1 205 ? -12.387 10.048 -10.468 1.00 68.88 205 LEU A O 1
ATOM 1576 N N . ASP A 1 206 ? -13.831 10.626 -12.115 1.00 70.50 206 ASP A N 1
ATOM 1577 C CA . ASP A 1 206 ? -13.293 11.953 -12.434 1.00 70.50 206 ASP A CA 1
ATOM 1578 C C . ASP A 1 206 ? -14.266 13.094 -12.061 1.00 70.50 206 ASP A C 1
ATOM 1580 O O . ASP A 1 206 ? -13.970 14.256 -12.332 1.00 70.50 206 ASP A O 1
ATOM 1584 N N . GLY A 1 207 ? -15.409 12.774 -11.445 1.00 76.06 207 GLY A N 1
ATOM 1585 C CA . GLY A 1 207 ? -16.419 13.734 -11.012 1.00 76.06 207 GLY A CA 1
ATOM 1586 C C . GLY A 1 207 ? -16.013 14.488 -9.746 1.00 76.06 207 GLY A C 1
ATOM 1587 O O . GLY A 1 207 ? -15.332 13.959 -8.862 1.00 76.06 207 GLY A O 1
ATOM 1588 N N . ASP A 1 208 ? -16.463 15.737 -9.630 1.00 78.50 208 ASP A N 1
ATOM 1589 C CA . ASP A 1 208 ? -16.081 16.636 -8.534 1.00 78.50 208 ASP A CA 1
ATOM 1590 C C . ASP A 1 208 ? -16.477 16.094 -7.152 1.00 78.50 208 ASP A C 1
ATOM 1592 O O . ASP A 1 208 ? -15.761 16.297 -6.168 1.00 78.50 208 ASP A O 1
ATOM 1596 N N . ALA A 1 209 ? -17.592 15.360 -7.062 1.00 83.06 209 ALA A N 1
ATOM 1597 C CA . ALA A 1 209 ? -18.026 14.773 -5.799 1.00 83.06 209 ALA A CA 1
ATOM 1598 C C . ALA A 1 209 ? -17.133 13.599 -5.378 1.00 83.06 209 ALA A C 1
ATOM 1600 O O . ALA A 1 209 ? -16.867 13.440 -4.185 1.00 83.06 209 ALA A O 1
ATOM 1601 N N . TRP A 1 210 ? -16.603 12.828 -6.335 1.00 82.69 210 TRP A N 1
ATOM 1602 C CA . TRP A 1 210 ? -15.716 11.695 -6.056 1.00 82.69 210 TRP A CA 1
ATOM 1603 C C . TRP A 1 210 ? -14.425 12.118 -5.346 1.00 82.69 210 TRP A C 1
ATOM 1605 O O . TRP A 1 210 ? -13.940 11.410 -4.467 1.00 82.69 210 TRP A O 1
ATOM 1615 N N . VAL A 1 211 ? -13.905 13.312 -5.649 1.00 80.56 211 VAL A N 1
ATOM 1616 C CA . VAL A 1 211 ? -12.706 13.877 -4.997 1.00 80.56 211 VAL A CA 1
ATOM 1617 C C . VAL A 1 211 ? -12.892 14.055 -3.484 1.00 80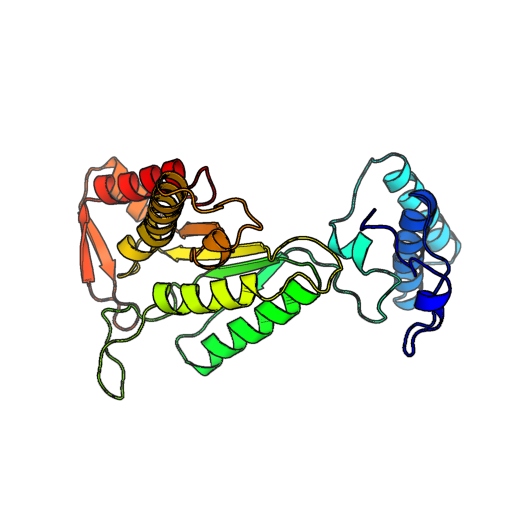.56 211 VAL A C 1
ATOM 1619 O O . VAL A 1 211 ? -11.916 14.050 -2.736 1.00 80.56 211 VAL A O 1
ATOM 1622 N N . SER A 1 212 ? -14.136 14.199 -3.019 1.00 83.94 212 SER A N 1
ATOM 1623 C CA . SER A 1 212 ? -14.455 14.351 -1.595 1.00 83.94 212 SER A CA 1
ATOM 1624 C C . SER A 1 212 ? -14.629 13.022 -0.843 1.00 83.94 212 SER A C 1
ATOM 1626 O O . SER A 1 212 ? -14.701 13.027 0.389 1.00 83.94 212 SER A O 1
ATOM 1628 N N . ILE A 1 213 ? -14.683 11.893 -1.561 1.00 89.94 213 ILE A N 1
ATOM 1629 C CA . ILE A 1 213 ? -14.849 10.554 -0.989 1.00 89.94 213 ILE A CA 1
ATOM 1630 C C . ILE A 1 213 ? -13.489 10.035 -0.527 1.00 89.94 213 ILE A C 1
ATOM 1632 O O . ILE A 1 213 ? -12.534 9.961 -1.299 1.00 89.94 213 ILE A O 1
ATOM 1636 N N . GLN A 1 214 ? -13.397 9.675 0.750 1.00 91.75 214 GLN A N 1
ATOM 1637 C CA . GLN A 1 214 ? -12.132 9.268 1.361 1.00 91.75 214 GLN A CA 1
ATOM 1638 C C . GLN A 1 214 ? -11.882 7.763 1.210 1.00 91.75 214 GLN A C 1
ATOM 1640 O O . GLN A 1 214 ? -12.792 6.978 0.949 1.00 91.75 214 GLN A O 1
ATOM 1645 N N . TYR A 1 215 ? -10.630 7.355 1.422 1.00 91.81 215 TYR A N 1
ATOM 1646 C CA . TYR A 1 215 ? -10.178 5.956 1.438 1.00 91.81 215 TYR A CA 1
ATOM 1647 C C . TYR A 1 215 ? -10.316 5.226 0.087 1.00 91.81 215 TYR A C 1
ATOM 1649 O O . TYR A 1 215 ? -10.343 3.993 0.027 1.00 91.81 215 TYR A O 1
ATOM 1657 N N . GLN A 1 216 ? -10.357 5.985 -1.009 1.00 87.56 216 GLN A N 1
ATOM 1658 C CA . GLN A 1 216 ? -10.561 5.471 -2.367 1.00 87.56 216 GLN A CA 1
ATOM 1659 C C . GLN A 1 216 ? -9.259 5.103 -3.089 1.00 87.56 216 GLN A C 1
ATOM 1661 O O . GLN A 1 216 ? -9.273 4.386 -4.087 1.00 87.56 216 GLN A O 1
ATOM 1666 N N . ASN A 1 217 ? -8.106 5.552 -2.591 1.00 87.69 217 ASN A N 1
ATOM 1667 C CA . ASN A 1 217 ? -6.810 5.340 -3.238 1.00 87.69 217 ASN A CA 1
ATOM 1668 C C . ASN A 1 217 ? -6.041 4.137 -2.672 1.00 87.69 217 ASN A C 1
ATOM 1670 O O . ASN A 1 217 ? -4.897 3.901 -3.070 1.00 87.69 217 ASN A O 1
ATOM 1674 N N . ALA A 1 218 ? -6.651 3.373 -1.760 1.00 89.50 218 ALA A N 1
ATOM 1675 C CA . ALA A 1 218 ? -6.065 2.189 -1.147 1.00 89.50 218 ALA A CA 1
ATOM 1676 C C . ALA A 1 218 ? -6.999 0.974 -1.179 1.00 89.50 218 ALA A C 1
ATOM 1678 O O . ALA A 1 218 ? -8.215 1.090 -1.030 1.00 89.50 218 ALA A O 1
ATOM 1679 N N . ASN A 1 219 ? -6.390 -0.202 -1.315 1.00 91.62 219 ASN A N 1
ATOM 1680 C CA . ASN A 1 219 ? -6.996 -1.472 -0.947 1.00 91.62 219 ASN A CA 1
ATOM 1681 C C . ASN A 1 219 ? -6.712 -1.741 0.530 1.00 91.62 219 ASN A C 1
ATOM 1683 O O . ASN A 1 219 ? -5.559 -1.642 0.961 1.00 91.62 219 ASN A O 1
ATOM 1687 N N . ASN A 1 220 ? -7.736 -2.135 1.275 1.00 94.62 220 ASN A N 1
ATOM 1688 C CA . ASN A 1 220 ? -7.611 -2.428 2.697 1.00 94.62 220 ASN A CA 1
ATOM 1689 C C . ASN A 1 220 ? -7.647 -3.941 2.922 1.00 94.62 220 ASN A C 1
ATOM 1691 O O . ASN A 1 220 ? -8.507 -4.640 2.384 1.00 94.62 220 ASN A O 1
ATOM 1695 N N . SER A 1 221 ? -6.718 -4.444 3.730 1.00 96.31 221 SER A N 1
ATOM 1696 C CA . SER A 1 221 ? -6.673 -5.850 4.118 1.00 96.31 221 SER A CA 1
ATOM 1697 C C . SER A 1 221 ? -6.590 -6.015 5.625 1.00 96.31 221 SER A C 1
ATOM 1699 O O . SER A 1 221 ? -5.816 -5.330 6.295 1.00 96.31 221 SER A O 1
ATOM 1701 N N . VAL A 1 222 ? -7.373 -6.943 6.164 1.00 98.06 222 VAL A N 1
ATOM 1702 C CA . VAL A 1 222 ? -7.239 -7.339 7.567 1.00 98.06 222 VAL A CA 1
ATOM 1703 C C . VAL A 1 222 ? -6.263 -8.499 7.641 1.00 98.06 222 VAL A C 1
ATOM 1705 O O . VAL A 1 222 ? -6.434 -9.491 6.953 1.00 98.06 222 VAL A O 1
ATOM 1708 N N . ARG A 1 223 ? -5.226 -8.404 8.473 1.00 98.06 223 ARG A N 1
ATOM 1709 C CA . ARG A 1 223 ? -4.371 -9.562 8.746 1.00 98.06 223 ARG A CA 1
ATOM 1710 C C . ARG A 1 223 ? -4.993 -10.383 9.868 1.00 98.06 223 ARG A C 1
ATOM 1712 O O . ARG A 1 223 ? -4.959 -9.968 11.028 1.00 98.06 223 ARG A O 1
ATOM 1719 N N . VAL A 1 224 ? -5.516 -11.551 9.519 1.00 97.44 224 VAL A N 1
ATOM 1720 C CA . VAL A 1 224 ? -6.050 -12.531 10.472 1.00 97.44 224 VAL A CA 1
ATOM 1721 C C . VAL A 1 224 ? -4.979 -13.534 10.908 1.00 97.44 224 VAL A C 1
ATOM 1723 O O . VAL A 1 224 ? -4.055 -13.842 10.152 1.00 97.44 224 VAL A O 1
ATOM 1726 N N . SER A 1 225 ? -5.079 -14.020 12.146 1.00 97.50 225 SER A N 1
ATOM 1727 C CA . SER A 1 225 ? -4.233 -15.089 12.688 1.00 97.50 225 SER A CA 1
ATOM 1728 C C . SER A 1 225 ? -4.992 -16.416 12.735 1.00 97.50 225 SER A C 1
ATOM 1730 O O . SER A 1 225 ? -6.224 -16.431 12.762 1.00 97.50 225 SER A O 1
ATOM 1732 N N . ASP A 1 226 ? -4.265 -17.531 12.826 1.00 98.06 226 ASP A N 1
ATOM 1733 C CA . ASP A 1 226 ? -4.872 -18.857 13.014 1.00 98.06 226 ASP A CA 1
ATOM 1734 C C . ASP A 1 226 ? -5.698 -18.932 14.310 1.00 98.06 226 ASP A C 1
ATOM 1736 O O . ASP A 1 226 ? -6.738 -19.591 14.359 1.00 98.06 226 ASP A O 1
ATOM 1740 N N . GLU A 1 227 ? -5.278 -18.209 15.356 1.00 98.00 227 GLU A N 1
ATOM 1741 C CA . GLU A 1 227 ? -6.009 -18.107 16.623 1.00 98.00 227 GLU A CA 1
ATOM 1742 C C . GLU A 1 227 ? -7.370 -17.425 16.438 1.00 98.00 227 GLU A C 1
ATOM 1744 O O . GLU A 1 227 ? -8.382 -17.933 16.925 1.00 98.00 227 GLU A O 1
ATOM 1749 N N . PHE A 1 228 ? -7.410 -16.313 15.694 1.00 98.44 228 PHE A N 1
ATOM 1750 C CA . PHE A 1 228 ? -8.661 -15.640 15.356 1.00 98.44 228 PHE A CA 1
ATOM 1751 C C . PHE A 1 228 ? -9.565 -16.553 14.529 1.00 98.44 228 PHE A C 1
ATOM 1753 O O . PHE A 1 228 ? -10.739 -16.710 14.851 1.00 98.44 228 PHE A O 1
ATOM 1760 N N . MET A 1 229 ? -9.020 -17.212 13.503 1.00 98.38 229 MET A N 1
ATOM 1761 C CA . MET A 1 229 ? -9.801 -18.117 12.656 1.00 98.38 229 MET A CA 1
ATOM 1762 C C . MET A 1 229 ? -10.374 -19.294 13.451 1.00 98.38 229 MET A C 1
ATOM 1764 O O . MET A 1 229 ? -11.528 -19.671 13.248 1.00 98.38 229 MET A O 1
ATOM 1768 N N . SER A 1 230 ? -9.616 -19.825 14.411 1.00 98.50 230 SER A N 1
ATOM 1769 C CA . SER A 1 230 ? -10.102 -20.856 15.332 1.00 98.50 230 SER A CA 1
ATOM 1770 C C . SER A 1 230 ? -11.224 -20.318 16.227 1.00 98.50 230 SER A C 1
ATOM 1772 O O . SER A 1 230 ? -12.258 -20.966 16.364 1.00 98.50 230 SER A O 1
ATOM 1774 N N . ALA A 1 231 ? -11.080 -19.100 16.764 1.00 98.50 231 ALA A N 1
ATOM 1775 C CA . ALA A 1 231 ? -12.126 -18.445 17.552 1.00 98.50 231 ALA A CA 1
ATOM 1776 C C . ALA A 1 231 ? -13.419 -18.217 16.744 1.00 98.50 231 ALA A C 1
ATOM 1778 O O . ALA A 1 231 ? -14.510 -18.403 17.278 1.00 98.50 231 ALA A O 1
ATOM 1779 N N . VAL A 1 232 ? -13.318 -17.891 15.450 1.00 98.44 232 VAL A N 1
ATOM 1780 C CA . VAL A 1 232 ? -14.473 -17.792 14.538 1.00 98.44 232 VAL A CA 1
ATOM 1781 C C . VAL A 1 232 ? -15.168 -19.147 14.390 1.00 98.44 232 VAL A C 1
ATOM 1783 O O . VAL A 1 232 ? -16.389 -19.231 14.514 1.00 98.44 232 VAL A O 1
ATOM 1786 N N . VAL A 1 233 ? -14.422 -20.224 14.130 1.00 98.44 233 VAL A N 1
ATOM 1787 C CA . VAL A 1 233 ? -15.005 -21.567 13.959 1.00 98.44 233 VAL A CA 1
ATOM 1788 C C . VAL A 1 233 ? -15.692 -22.035 15.243 1.00 98.44 233 VAL A C 1
ATOM 1790 O O . VAL A 1 233 ? -16.805 -22.558 15.186 1.00 98.44 233 VAL A O 1
ATOM 1793 N N . GLU A 1 234 ? -15.074 -21.783 16.391 1.00 98.31 234 GLU A N 1
ATOM 1794 C CA . GLU A 1 234 ? -15.524 -22.234 17.712 1.00 98.31 234 GLU A CA 1
ATOM 1795 C C . GLU A 1 234 ? -16.557 -21.310 18.376 1.00 98.31 234 GLU A C 1
ATOM 1797 O O . GLU A 1 234 ? -17.027 -21.633 19.462 1.00 98.31 234 GLU A O 1
ATOM 1802 N N . ASP A 1 235 ? -16.931 -20.195 17.735 1.00 97.62 235 ASP A N 1
ATOM 1803 C CA . ASP A 1 235 ? -17.882 -19.207 18.278 1.00 97.62 235 ASP A CA 1
ATOM 1804 C C . ASP A 1 235 ? -17.405 -18.589 19.608 1.00 97.62 235 ASP A C 1
ATOM 1806 O O . ASP A 1 235 ? -18.159 -18.431 20.567 1.00 97.62 235 ASP A O 1
ATOM 1810 N N . ARG A 1 236 ? -16.102 -18.289 19.687 1.00 98.25 236 ARG A N 1
ATOM 1811 C CA . ARG A 1 236 ? -15.470 -17.695 20.870 1.00 98.25 236 ARG A CA 1
ATOM 1812 C C . ARG A 1 236 ? -15.415 -16.174 20.799 1.00 98.25 236 ARG A C 1
ATOM 1814 O O . ARG A 1 236 ? -15.515 -15.547 19.745 1.00 98.25 236 ARG A O 1
ATOM 1821 N N . GLU A 1 237 ? -15.172 -15.584 21.962 1.00 98.06 237 GLU A N 1
ATOM 1822 C CA . GLU A 1 237 ? -14.835 -14.172 22.075 1.00 98.06 237 GLU A CA 1
ATOM 1823 C C . GLU A 1 237 ? -13.437 -13.884 21.509 1.00 98.06 237 GLU A C 1
ATOM 1825 O O . GLU A 1 237 ? -12.521 -14.708 21.594 1.00 98.06 237 GLU A O 1
ATOM 1830 N N . TRP A 1 238 ? -13.263 -12.674 20.987 1.00 98.31 238 TRP A N 1
ATOM 1831 C CA . TRP A 1 238 ? -11.995 -12.130 20.522 1.00 98.31 238 TRP A CA 1
ATOM 1832 C C . TRP A 1 238 ? -11.682 -10.823 21.245 1.00 98.31 238 TRP A C 1
ATOM 1834 O O . TRP A 1 238 ? -12.539 -9.946 21.356 1.00 98.31 238 TRP A O 1
ATOM 1844 N N . TRP A 1 239 ? -10.447 -10.678 21.716 1.00 98.25 239 TRP A N 1
ATOM 1845 C CA . TRP A 1 239 ? -9.983 -9.466 22.382 1.00 98.25 239 TRP A CA 1
ATOM 1846 C C . TRP A 1 239 ? -8.951 -8.756 21.517 1.00 98.25 239 TRP A C 1
ATOM 1848 O O . TRP A 1 239 ? -7.930 -9.341 21.157 1.00 98.25 239 TRP A O 1
ATOM 1858 N N . THR A 1 240 ? -9.190 -7.478 21.232 1.00 98.25 240 THR A N 1
ATOM 1859 C CA . THR A 1 240 ? -8.145 -6.597 20.706 1.00 98.25 240 THR A CA 1
ATOM 1860 C C . THR A 1 240 ? -7.155 -6.246 21.811 1.00 98.25 240 THR A C 1
ATOM 1862 O O . THR A 1 240 ? -7.464 -6.372 22.999 1.00 98.25 240 THR A O 1
ATOM 1865 N N . ARG A 1 241 ? -5.951 -5.812 21.438 1.00 98.12 241 ARG A N 1
ATOM 1866 C CA . ARG A 1 241 ? -4.859 -5.518 22.371 1.00 98.12 241 ARG A CA 1
ATOM 1867 C C . ARG A 1 241 ? -4.288 -4.140 22.106 1.00 98.12 241 ARG A C 1
ATOM 1869 O O . ARG A 1 241 ? -4.017 -3.801 20.959 1.00 98.12 241 ARG A O 1
ATOM 1876 N N . TYR A 1 242 ? -4.091 -3.351 23.157 1.00 98.19 242 TYR A N 1
ATOM 1877 C CA . TYR A 1 242 ? -3.387 -2.078 23.024 1.00 98.19 242 TYR A CA 1
ATOM 1878 C C . TYR A 1 242 ? -1.973 -2.305 22.494 1.00 98.19 242 TYR A C 1
ATOM 1880 O O . TYR A 1 242 ? -1.278 -3.215 22.943 1.00 98.19 242 TYR A O 1
ATOM 1888 N N . VAL A 1 243 ? -1.541 -1.476 21.545 1.00 97.50 243 VAL A N 1
ATOM 1889 C CA . VAL A 1 243 ? -0.263 -1.674 20.848 1.00 97.50 243 VAL A CA 1
ATOM 1890 C C . VAL A 1 243 ? 0.915 -1.405 21.781 1.00 97.50 243 VAL A C 1
ATOM 1892 O O . VAL A 1 243 ? 1.925 -2.102 21.729 1.00 97.50 243 VAL A O 1
ATOM 1895 N N . THR A 1 244 ? 0.780 -0.418 22.668 1.00 95.88 244 THR A N 1
ATOM 1896 C CA . THR A 1 244 ? 1.851 0.008 23.577 1.00 95.88 244 THR A CA 1
ATOM 1897 C C . THR A 1 244 ? 1.984 -0.859 24.827 1.00 95.88 244 THR A C 1
ATOM 1899 O O . THR A 1 244 ? 3.091 -0.981 25.349 1.00 95.88 244 THR A O 1
ATOM 1902 N N . THR A 1 245 ? 0.894 -1.463 25.316 1.00 96.12 245 THR A N 1
ATOM 1903 C CA . THR A 1 245 ? 0.896 -2.241 26.573 1.00 96.12 245 THR A CA 1
ATOM 1904 C C . THR A 1 245 ? 0.643 -3.737 26.384 1.00 96.12 245 THR A C 1
ATOM 1906 O O . THR A 1 245 ? 0.994 -4.525 27.257 1.00 96.12 245 THR A O 1
ATOM 1909 N N . GLY A 1 246 ? 0.031 -4.153 25.271 1.00 96.44 246 GLY A N 1
ATOM 1910 C CA . GLY A 1 246 ? -0.410 -5.532 25.029 1.00 96.44 246 GLY A CA 1
ATOM 1911 C C . GLY A 1 246 ? -1.649 -5.957 25.829 1.00 96.44 246 GLY A C 1
ATOM 1912 O O . GLY A 1 246 ? -2.133 -7.085 25.671 1.00 96.44 246 GLY A O 1
ATOM 1913 N N . GLU A 1 247 ? -2.178 -5.075 26.680 1.00 97.31 247 GLU A N 1
ATOM 1914 C CA . GLU A 1 247 ? -3.342 -5.358 27.517 1.00 97.31 247 GLU A CA 1
ATOM 1915 C C . GLU A 1 247 ? -4.619 -5.495 26.673 1.00 97.31 247 GLU A C 1
ATOM 1917 O O . GLU A 1 247 ? -4.750 -4.823 25.642 1.00 97.31 247 GLU A O 1
ATOM 1922 N N . PRO A 1 248 ? -5.582 -6.338 27.098 1.00 97.56 248 PRO A N 1
ATOM 1923 C CA . PRO A 1 248 ? -6.882 -6.431 26.443 1.00 97.56 248 PRO A CA 1
ATOM 1924 C C . PRO A 1 248 ? -7.578 -5.066 26.375 1.00 97.56 248 PRO A C 1
ATOM 1926 O O . PRO A 1 248 ? -7.720 -4.378 27.384 1.00 97.56 248 PRO A O 1
ATOM 1929 N N . ALA A 1 249 ? -8.032 -4.690 25.181 1.00 96.56 249 ALA A N 1
ATOM 1930 C CA . ALA A 1 249 ? -8.730 -3.438 24.926 1.00 96.56 249 ALA A CA 1
ATOM 1931 C C . ALA A 1 249 ? -10.238 -3.680 24.777 1.00 96.56 249 ALA A C 1
ATOM 1933 O O . ALA A 1 249 ? -11.001 -3.512 25.726 1.00 96.56 249 ALA A O 1
ATOM 1934 N N . GLN A 1 250 ? -10.689 -4.085 23.591 1.00 97.12 250 GLN A N 1
ATOM 1935 C CA . GLN A 1 250 ? -12.102 -4.327 23.316 1.00 97.12 250 GLN A CA 1
ATOM 1936 C C . GLN A 1 250 ? -12.385 -5.799 23.073 1.00 97.12 250 GLN A C 1
ATOM 1938 O O . GLN A 1 250 ? -11.611 -6.496 22.423 1.00 97.12 250 GLN A O 1
ATOM 1943 N N . ARG A 1 251 ? -13.554 -6.228 23.537 1.00 97.94 251 ARG A N 1
ATOM 1944 C CA . ARG A 1 251 ? -14.090 -7.564 23.311 1.00 97.94 251 ARG A CA 1
ATOM 1945 C C . ARG A 1 251 ? -15.067 -7.558 22.139 1.00 97.94 251 ARG A C 1
ATOM 1947 O O . ARG A 1 251 ? -15.923 -6.678 22.059 1.00 97.94 251 ARG A O 1
ATOM 1954 N N . TYR A 1 252 ? -14.965 -8.571 21.294 1.00 98.00 252 TYR A N 1
ATOM 1955 C CA . TYR A 1 252 ? -15.848 -8.846 20.168 1.00 98.00 252 TYR A CA 1
ATOM 1956 C C . TYR A 1 252 ? -16.302 -10.304 20.199 1.00 98.00 252 TYR A C 1
ATOM 1958 O O . TYR A 1 252 ? -15.601 -11.170 20.718 1.00 98.00 252 TYR A O 1
ATOM 1966 N N . ASP A 1 253 ? -17.451 -10.582 19.595 1.00 98.38 253 ASP A N 1
ATOM 1967 C CA . ASP A 1 253 ? -17.749 -11.923 19.101 1.00 98.38 253 ASP A CA 1
ATOM 1968 C C . ASP A 1 253 ? -16.927 -12.169 17.824 1.00 98.38 253 ASP A C 1
ATOM 1970 O O . ASP A 1 253 ? -16.945 -11.339 16.905 1.00 98.38 253 ASP A O 1
ATOM 1974 N N . ALA A 1 254 ? -16.163 -13.265 17.762 1.00 98.31 254 ALA A N 1
ATOM 1975 C CA . ALA A 1 254 ? -15.258 -13.500 16.638 1.00 98.31 254 ALA A CA 1
ATOM 1976 C C . ALA A 1 254 ? -16.021 -13.669 15.314 1.00 98.31 254 ALA A C 1
ATOM 1978 O O . ALA A 1 254 ? -15.598 -13.132 14.285 1.00 98.31 254 ALA A O 1
ATOM 1979 N N . ARG A 1 255 ? -17.173 -14.358 15.324 1.00 98.25 255 ARG A N 1
ATOM 1980 C CA . ARG A 1 255 ? -17.992 -14.547 14.118 1.00 98.25 255 ARG A CA 1
ATOM 1981 C C . ARG A 1 255 ? -18.617 -13.246 13.656 1.00 98.25 255 ARG A C 1
ATOM 1983 O O . ARG A 1 255 ? -18.650 -12.998 12.455 1.00 98.25 255 ARG A O 1
ATOM 1990 N N . GLU A 1 256 ? -19.102 -12.412 14.570 1.00 98.00 256 GLU A N 1
ATOM 1991 C CA . GLU A 1 256 ? -19.617 -11.086 14.232 1.00 98.00 256 GLU A CA 1
ATOM 1992 C C . GLU A 1 256 ? -18.523 -10.215 13.605 1.00 98.00 256 GLU A C 1
ATOM 1994 O O . GLU A 1 256 ? -18.760 -9.585 12.575 1.00 98.00 256 GLU A O 1
ATOM 1999 N N . LEU A 1 257 ? -17.309 -10.215 14.166 1.00 97.88 257 LEU A N 1
ATOM 2000 C CA . LEU A 1 257 ? -16.195 -9.460 13.594 1.00 97.88 257 LEU A CA 1
ATOM 2001 C C . LEU A 1 257 ? -15.820 -9.974 12.195 1.00 97.88 257 LEU A C 1
ATOM 2003 O O . LEU A 1 257 ? -15.649 -9.173 11.278 1.00 97.88 257 LEU A O 1
ATOM 2007 N N . MET A 1 258 ? -15.773 -11.295 11.995 1.00 98.06 258 MET A N 1
ATOM 2008 C CA . MET A 1 258 ? -15.529 -11.889 10.677 1.00 98.06 258 MET A CA 1
ATOM 2009 C C . MET A 1 258 ? -16.649 -11.575 9.672 1.00 98.06 258 MET A C 1
ATOM 2011 O O . MET A 1 258 ? -16.372 -11.311 8.503 1.00 98.06 258 MET A O 1
ATOM 2015 N N . ARG A 1 259 ? -17.914 -11.542 10.114 1.00 97.56 259 ARG A N 1
ATOM 2016 C CA . ARG A 1 259 ? -19.039 -11.103 9.272 1.00 97.56 259 ARG A CA 1
ATOM 2017 C C . ARG A 1 259 ? -18.875 -9.650 8.845 1.00 97.56 259 ARG A C 1
ATOM 2019 O O . ARG A 1 259 ? -18.984 -9.381 7.660 1.00 97.56 259 ARG A O 1
ATOM 2026 N N . LYS A 1 260 ? -18.490 -8.742 9.750 1.00 96.81 260 LYS A N 1
ATOM 2027 C CA . LYS A 1 260 ? -18.208 -7.339 9.390 1.00 96.81 260 LYS A CA 1
ATOM 2028 C C . LYS A 1 260 ? -17.119 -7.219 8.321 1.00 96.81 260 LYS A C 1
ATOM 2030 O O . LYS A 1 260 ? -17.248 -6.394 7.422 1.00 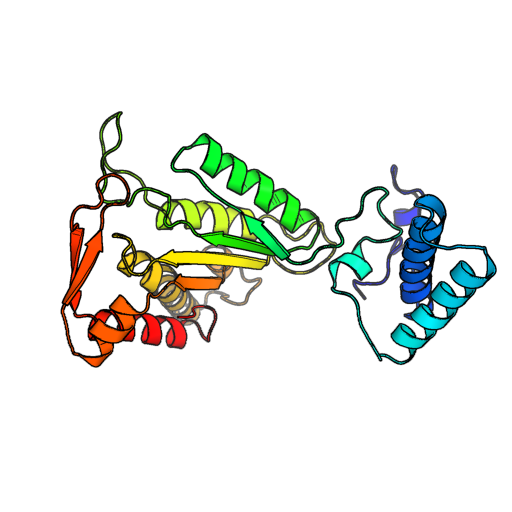96.81 260 LYS A O 1
ATOM 2035 N N . ILE A 1 261 ? -16.064 -8.036 8.404 1.00 96.38 261 ILE A N 1
ATOM 2036 C CA . ILE A 1 261 ? -15.001 -8.097 7.385 1.00 96.38 261 ILE A CA 1
ATOM 2037 C C . ILE A 1 261 ? -15.588 -8.526 6.030 1.00 96.38 261 ILE A C 1
ATOM 2039 O O . ILE A 1 261 ? -15.305 -7.897 5.010 1.00 96.38 261 ILE A O 1
ATOM 2043 N N . ALA A 1 262 ? -16.420 -9.570 6.013 1.00 95.56 262 ALA A N 1
ATOM 2044 C CA . ALA A 1 262 ? -17.058 -10.070 4.796 1.00 95.56 262 ALA A CA 1
ATOM 2045 C C . ALA A 1 262 ? -18.062 -9.069 4.194 1.00 95.56 262 ALA A C 1
ATOM 2047 O O . ALA A 1 262 ? -18.049 -8.848 2.983 1.00 95.56 262 ALA A O 1
ATOM 2048 N N . ASP A 1 263 ? -18.879 -8.427 5.029 1.00 94.50 263 ASP A N 1
ATOM 2049 C CA . ASP A 1 263 ? -19.861 -7.425 4.610 1.00 94.50 263 ASP A CA 1
ATOM 2050 C C . ASP A 1 263 ? -19.158 -6.205 3.999 1.00 94.50 263 ASP A C 1
ATOM 2052 O O . ASP A 1 263 ? -19.503 -5.773 2.900 1.00 94.50 263 ASP A O 1
ATOM 2056 N N . ALA A 1 264 ? -18.089 -5.710 4.636 1.00 93.50 264 ALA A N 1
ATOM 2057 C CA . ALA A 1 264 ? -17.274 -4.629 4.084 1.00 93.50 264 ALA A CA 1
ATOM 2058 C C . ALA A 1 264 ? -16.618 -5.014 2.744 1.00 93.50 264 ALA A C 1
ATOM 2060 O O . ALA A 1 264 ? -16.587 -4.200 1.819 1.00 93.50 264 ALA A O 1
ATOM 2061 N N . ALA A 1 265 ? -16.133 -6.256 2.604 1.00 91.88 265 ALA A N 1
ATOM 2062 C CA . ALA A 1 265 ? -15.597 -6.776 1.341 1.00 91.88 265 ALA A CA 1
ATOM 2063 C C . ALA A 1 265 ? -16.642 -6.787 0.218 1.00 91.88 265 ALA A C 1
ATOM 2065 O O . ALA A 1 265 ? -16.326 -6.437 -0.925 1.00 91.88 265 ALA A O 1
ATOM 2066 N N . TRP A 1 266 ? -17.878 -7.169 0.549 1.00 89.38 266 TRP A N 1
ATOM 2067 C CA . TRP A 1 266 ? -19.000 -7.198 -0.383 1.00 89.38 266 TRP A CA 1
ATOM 2068 C C . TRP A 1 266 ? -19.431 -5.787 -0.803 1.00 89.38 266 TRP A C 1
ATOM 2070 O O . TRP A 1 266 ? -19.508 -5.512 -2.003 1.00 89.38 266 TRP A O 1
ATOM 2080 N N . GLU A 1 267 ? -19.620 -4.873 0.154 1.00 87.44 267 GLU A N 1
ATOM 2081 C CA . GLU A 1 267 ? -19.999 -3.477 -0.115 1.00 87.44 267 GLU A CA 1
ATOM 2082 C C . GLU A 1 267 ? -18.950 -2.756 -0.979 1.00 87.44 267 GLU A C 1
ATOM 2084 O O . GLU A 1 267 ? -19.300 -2.024 -1.905 1.00 87.44 267 GLU A O 1
ATOM 2089 N N . CYS A 1 268 ? -17.661 -3.025 -0.740 1.00 84.25 268 CYS A N 1
ATOM 2090 C CA . CYS A 1 268 ? -16.545 -2.396 -1.454 1.00 84.25 268 CYS A CA 1
ATOM 2091 C C . CYS A 1 268 ? -16.120 -3.144 -2.736 1.00 84.25 268 CYS A C 1
ATOM 2093 O O . CYS A 1 268 ? -15.026 -2.900 -3.247 1.00 84.25 268 CYS A O 1
ATOM 2095 N N . LYS A 1 269 ? -16.918 -4.099 -3.243 1.00 77.31 269 LYS A N 1
ATOM 2096 C CA . LYS A 1 269 ? -16.670 -4.843 -4.503 1.00 77.31 269 LYS A CA 1
ATOM 2097 C C . LYS A 1 269 ? -15.258 -5.460 -4.619 1.00 77.31 269 LYS A C 1
ATOM 2099 O O . LYS A 1 269 ? -14.689 -5.534 -5.708 1.00 77.31 269 LYS A O 1
ATOM 2104 N N . GLY A 1 270 ? -14.688 -5.933 -3.506 1.00 57.69 270 GLY A N 1
ATOM 2105 C CA . GLY A 1 270 ? -13.376 -6.598 -3.469 1.00 57.69 270 GLY A CA 1
ATOM 2106 C C . GLY A 1 270 ? -12.150 -5.686 -3.302 1.00 57.69 270 GLY A C 1
ATOM 2107 O O . GLY A 1 270 ? -11.018 -6.184 -3.353 1.00 57.69 270 GLY A O 1
ATOM 2108 N N . GLU A 1 271 ? -12.353 -4.383 -3.066 1.00 57.41 271 GLU A N 1
ATOM 2109 C CA . GLU A 1 271 ? -11.304 -3.437 -2.634 1.00 57.41 271 GLU A CA 1
ATOM 2110 C C . GLU A 1 271 ? -10.996 -3.523 -1.125 1.00 57.41 271 GLU A C 1
ATOM 2112 O O . GLU A 1 271 ? -10.061 -2.889 -0.626 1.00 57.41 271 GLU A O 1
ATOM 2117 N N . PHE A 1 272 ? -11.757 -4.355 -0.410 1.00 50.16 272 PHE A N 1
ATOM 2118 C CA . PHE A 1 272 ? -11.497 -4.792 0.954 1.00 50.16 272 PHE A CA 1
ATOM 2119 C C . PHE A 1 272 ? -11.367 -6.324 0.963 1.00 50.16 272 PHE A C 1
ATOM 2121 O O . PHE A 1 272 ? -12.210 -7.011 0.381 1.00 50.16 272 PHE A O 1
ATOM 2128 N N . ARG A 1 273 ? -10.286 -6.867 1.543 1.00 43.72 273 ARG A N 1
ATOM 2129 C CA . ARG A 1 273 ? -10.005 -8.318 1.548 1.00 43.72 273 ARG A CA 1
ATOM 2130 C C . ARG A 1 273 ? -9.664 -8.838 2.955 1.00 43.72 273 ARG A C 1
ATOM 2132 O O . ARG A 1 273 ? -8.917 -8.152 3.656 1.00 43.72 273 ARG A O 1
ATOM 2139 N N . PRO A 1 274 ? -10.196 -10.007 3.360 1.00 33.50 274 PRO A N 1
ATOM 2140 C CA . PRO A 1 274 ? -9.762 -10.700 4.573 1.00 33.50 274 PRO A CA 1
ATOM 2141 C C . PRO A 1 274 ? -8.325 -11.226 4.458 1.00 33.50 274 PRO A C 1
ATOM 2143 O O . PRO A 1 274 ? -7.787 -11.266 3.323 1.00 33.50 274 PRO A O 1
#

Sequence (274 aa):
SKYFRGPLSEEAAAAPGHSAPVRERSVKQLIDRVVNGLTDWGRADGYFRDEEEAEAFHAELKHILVNQKACFNSPVWFNLGIEEKPQCSACFILSIEDSMDSILDWYRTEGKIFKGGSGSGINLSRLRSSRERLTAGGLASGPVSFMRGADAIAGTIKSGGKTRRAAKMVILNVDHPDIDEFIKCKAGEERKAYALGDCGYDVSLDGDAWVSIQYQNANNSVRVSDEFMSAVVEDREWWTRYVTTGEPAQRYDARELMRKIADAAWECKGEFRP

Organism: NCBI:txid412755

pLDDT: mean 88.51, std 13.96, range [33.5, 98.62]

Radius of gyration: 23.63 Å; chains: 1; bounding box: 61×45×60 Å

InterPro domains:
  IPR000788 Ribonucleotide reductase large subunit, C-terminal [PF02867] (89-242)
  IPR013678 Ribonucleotide reductase class II vitamin B12-dependent, N-terminal domain [PF08471] (19-68)
  IPR050862 Ribonucleoside diphosphate reductase class-2 [PTHR43371] (22-268)

=== Feature glossary ===
Legend for the data blocks above and below:

— What the protein is —

The amino-acid sequence is the protein's primary structure: the linear order of residues from the N-terminus to the C-terminus, written in one-letter code. Everything else here — the 3D coordinates, the secondary structure, the domain annotations — is ultimately a consequence of this string.

Database cross-references. InterPro integrates a dozen domain/family signature databases into unified entries with residue-range hits. GO terms attach function/process/location labels with evidence codes. CATH codes position the fold in a four-level structural taxonomy. Organism is the NCBI-taxonomy species name.

— Where its atoms are —

The mmCIF block holds the 3D Cartesian coordinates of each backbone atom (N, Cα, C, O) in ångströms. mmCIF is the PDB's canonical archive format — a tagged-loop text representation of the atomic model.

The six renders are orthographic views along the three Cartesian axes in both directions. Representation (cartoon, sticks, or surface) and color scheme (sequence-rainbow or by-chain) vary across proteins so the training set covers all the common visualization conventions.

— Local backbone conformation —

Secondary structure is the local, repeating backbone conformation. DSSP classifies it into eight states by reading the hydrogen-bond network: three helix types (H, G, I), two β types (E, B), two non-regular types (T, S), and unstructured coil (-).

SS3 is a coarse helix/strand/coil call (letters a/b/c) made by the P-SEA algorithm from inter-Cα distances and dihedrals. It is less detailed than DSSP but needs only Cα positions.

Backbone dihedral angles. Every residue except chain termini has a φ (preceding-C → N → Cα → C) and a ψ (N → Cα → C → next-N). They are reported in degrees following the IUPAC sign convention. Secondary structure is essentially a statement about which (φ, ψ) basin each residue occupies.

— Global shape and packing —

The geometric summary reports three shape descriptors. Rg (radius of gyration) measures how spread out the Cα atoms are about their centre of mass; compact globular proteins have small Rg, elongated or unfolded ones large. Cα contacts (<8 Å, |i−j|>4) count long-range residue pairs in spatial proximity — high for tightly packed folds, near zero for rods or random coil. The bounding-box extents give the protein's footprint along x, y, z in Å.

Solvent accessibility: the surface area of each residue that a 1.4 Å water probe can touch, in Å². When only backbone atoms are present the absolute values are lower than full-atom SASA (side chains contribute most of the area) and are flagged as backbone-only.

Plot images: a contact map (which residues are close in 3D, as an N×N binary image), a Ramachandran scatter (backbone torsion angles, revealing secondary-structure composition at a glance), and — for AlphaFold structures — a PAE heatmap (pairwise prediction confidence).

— Structural neighborhood —

Foldseek's 3Di representation compresses backbone geometry into a per-residue letter drawn from a learned twenty-state alphabet. It captures the tertiary interaction pattern around each residue — which residues are packed against it in space, regardless of where they are in sequence.

Structural nearest neighbors (via Foldseek easy-search vs the PDB). Reported per hit: target PDB id, E-value, and alignment TM-score. A TM-score above ~0.5 is the conventional threshold for 'same fold'.

— Confidence and disorder —

pLDDT (predicted Local Distance Difference Test) is AlphaFold's per-residue confidence score, ranging from 0 to 100. Values above 90 indicate high confidence (typically well-packed cores); 70–90 is confident; 50–70 low confidence; below 50 usually means the region is disordered or the prediction is unreliable there. AlphaFold stores pLDDT in the mmCIF B-factor column.

For experimental (PDB) structures, the B-factor (temperature factor) quantifies the positional spread of each atom in the crystal — a combination of thermal vibration and static disorder — in units of Å². High B-factors mark flexible loops or poorly resolved regions; low B-factors mark the rigid, well-ordered core.

Predicted Aligned Error (PAE) is an AlphaFold confidence matrix: entry (i, j) is the expected error in the position of residue j, in ångströms, when the prediction is superimposed on the true structure at residue i. Low PAE within a block of residues means that block is internally rigid and well-predicted; high PAE between two blocks means their relative placement is uncertain even if each block individually is confident.